Protein 6MFI (pdb70)

Secondary structure (DSSP, 8-state):
---SSHHHHHHH--TT--TT-----EEEETTEEE-S-SSS--EEEEEBTEEEEE---STTHHHHHHHHHHHTT--GGGEEEEE-S---HHHHTTHHHHHHHH-PEEEE-HHHHHHHHHTS--TT-TT---------EEEE--TT-EEEETTEEEEEEE--SSSTT-EEEEEEE--EEEEE---------TT--GGG-HHHHHHHHHHHHHHHTS--SEEE-SSGGGGTHHHHHHHSS-SB-TTHHHHHHHHHHHHHHHHHHT--

Solvent-accessible surface area: 11314 Å² total; per-residue (Å²): 222,106,47,120,36,2,108,92,2,18,110,38,3,53,59,169,29,61,120,58,86,87,7,5,6,0,125,19,49,17,36,0,20,0,0,1,2,2,5,2,0,0,0,0,3,17,20,117,53,8,14,0,0,0,0,0,1,17,69,121,0,0,56,11,1,76,80,1,2,66,137,50,66,50,48,35,63,58,0,84,7,0,0,2,0,0,4,22,57,8,0,1,0,0,0,18,35,0,23,85,102,12,61,2,59,1,58,0,7,69,37,0,4,31,7,2,147,89,1,58,42,35,166,66,3,1,95,42,115,106,87,15,72,92,10,183,44,65,16,108,2,80,95,39,52,98,11,78,28,54,98,9,150,1,21,0,37,43,0,16,0,10,0,27,5,1,1,0,0,26,7,149,0,102,114,23,14,0,0,0,0,0,8,1,14,11,69,24,30,186,55,36,112,2,60,63,56,83,123,20,21,130,40,0,118,132,3,5,70,55,0,17,108,27,121,14,52,1,8,1,0,0,31,5,13,35,12,102,0,64,48,18,30,71,139,90,172,54,8,26,50,117,90,8,1,109,134,23,2,81,30,6,46,52,113,2,63,121,52,39,75,77,95,126

Sequence (264 aa):
QTAVTAEHWVDSCADWDAWDKPGPPFRVLGNTYYVGTCGIAAILITGDAGHVLIDSGTDRGAVIVRDNIARLGFSLSDVKILLHSHEHIDHVGGMASSLQSLSGATLYASPAAAAVMMRNGTAGEDDPQAGASFPVARVGGLVNDGDQIALGNLRLTAYATPGHTPGALSWQWRACCTTLVYADSLSPVSAEGYRFNAHPEYLQQAYRLGLATLADLECDLLLTPHPSASSQMRQRLSERQSLAVPDACCRQYATGISARLAQRLASEA

Radius of gyration: 17.06 Å; Cα contacts (8 Å, |Δi|>4): 658; chains: 1; bounding box: 47×40×38 Å

InterPro domains:
  IPR001279 Metallo-beta-lactamase [PF00753] (60-195)
  IPR001279 Metallo-beta-lactamase [SM00849] (63-253)
  IPR036866 Ribonuclease Z/Hydroxyacylglutathione hydrolase-like [G3DSA:3.60.15.10] (34-295)
  IPR036866 Ribonuclease Z/Hydroxyacylglutathione hydrolase-like [SSF56281] (10-253)
  IPR050855 Metallo-beta-lactamase type 2-like [PTHR42951] (56-275)

Organism: Simiduia agarivorans (strain DSM 21679 / JCM 13881 / BCRC 17597 / SA1) (NCBI:txid1117647)

Foldseek 3Di:
DFWPQLVVQLVQADAQGDLLAAGAKTAAFAQWIWQWHSFFTKIWGADPQAIEIEWQAALNRNVSSVVNCVVVPHDLLSHAEYHYFAQDRRTCQNVAVSCVVNVHAYEFAPQNLVCLQVQADDVLQQAHDDGHHHHHHDYHADAQDWDDGHPWIKGWHQQDQNGNGGIKIWTQHPHFIEIAHELLANDGHPPSADVVCVVRVVSNVVRLVVQQPDRHFAYQYRGRVLQPVSVCSVPHRHRTDVSSSNVSSVVRVVNVVVSNVVRD

Nearest PDB structures (foldseek):
  6mfi-assembly1_A  TM=1.004E+00  e=3.359E-59  Simiduia agarivorans SA1 = DSM 21679
  3vqz-assembly1_A  TM=9.606E-01  e=2.706E-31  Serratia marcescens
  8vlc-assembly1_A  TM=9.115E-01  e=1.387E-25  Salmonella enterica subsp. enterica serovar Typhimurium
  6dq2-assembly1_A  TM=9.345E-01  e=3.201E-24  Cronobacter sakazakii
  6nc5-assembly1_A  TM=9.094E-01  e=3.017E-24  Cronobacter sakazakii

B-factor: mean 25.14, std 12.36, range [6.53, 82.25]

CATH classification: 3.60.15.10

Structure (mmCIF, N/CA/C/O backbone):
data_6MFI
#
_entry.id   6MFI
#
_cell.length_a   51.672
_cell.length_b   69.527
_cell.length_c   76.541
_cell.angle_alpha   90.00
_cell.angle_beta   90.00
_cell.angle_gamma   90.00
#
_symmetry.space_group_name_H-M   'P 21 21 2'
#
loop_
_entity.id
_entity.type
_entity.pdbx_description
1 polymer Metallo-beta-lactamase
2 non-polymer 'ZINC ION'
3 water water
#
loop_
_atom_site.group_PDB
_atom_site.id
_atom_site.type_symbol
_atom_site.label_atom_id
_atom_site.label_alt_id
_atom_site.label_comp_id
_atom_site.label_asym_id
_atom_site.label_entity_id
_atom_site.label_seq_id
_atom_site.pdbx_PDB_ins_code
_atom_site.Cartn_x
_atom_site.Cartn_y
_atom_site.Cartn_z
_atom_site.occupancy
_atom_site.B_iso_or_equiv
_atom_site.auth_seq_id
_atom_site.auth_comp_id
_atom_site.auth_asym_id
_atom_site.auth_atom_id
_atom_site.pdbx_PDB_model_num
ATOM 1 N N . GLN A 1 25 ? 82.257 94.918 15.016 1.00 42.97 31 GLN A N 1
ATOM 2 C CA . GLN A 1 25 ? 82.845 94.806 13.684 1.00 42.96 31 GLN A CA 1
ATOM 3 C C . GLN A 1 25 ? 82.657 93.383 13.179 1.00 43.34 31 GLN A C 1
ATOM 4 O O . GLN A 1 25 ? 83.115 93.028 12.091 1.00 43.52 31 GLN A O 1
ATOM 10 N N . THR A 1 26 ? 81.961 92.601 14.010 1.00 65.07 32 THR A N 1
ATOM 11 C CA . THR A 1 26 ? 81.505 91.234 13.779 1.00 64.90 32 THR A CA 1
ATOM 12 C C . THR A 1 26 ? 81.103 90.675 15.136 1.00 64.15 32 THR A C 1
ATOM 13 O O . THR A 1 26 ? 81.724 91.022 16.146 1.00 64.63 32 THR A O 1
ATOM 17 N N . ALA A 1 27 ? 80.053 89.848 15.160 1.00 63.06 33 ALA A N 1
ATOM 18 C CA . ALA A 1 27 ? 79.529 89.135 16.327 1.00 61.91 33 ALA A CA 1
ATOM 19 C C . ALA A 1 27 ? 80.320 89.314 17.622 1.00 61.90 33 ALA A C 1
ATOM 20 O O . ALA A 1 27 ? 80.260 90.382 18.240 1.00 61.29 33 ALA A O 1
ATOM 22 N N . VAL A 1 28 ? 80.996 88.234 18.039 1.00 62.94 34 VAL A N 1
ATOM 23 C CA . VAL A 1 28 ? 82.019 88.079 19.086 1.00 62.25 34 VAL A CA 1
ATOM 24 C C . VAL A 1 28 ? 81.494 87.068 20.103 1.00 59.06 34 VAL A C 1
ATOM 25 O O . VAL A 1 28 ? 82.182 86.093 20.428 1.00 59.77 34 VAL A O 1
ATOM 29 N N . THR A 1 29 ? 80.266 87.263 20.586 1.00 55.05 35 THR A N 1
ATOM 30 C CA . THR A 1 29 ? 79.576 86.241 21.356 1.00 52.32 35 THR A CA 1
ATOM 31 C C . THR A 1 29 ? 78.462 85.588 20.556 1.00 49.32 35 THR A C 1
ATOM 32 O O . THR A 1 29 ? 77.941 84.549 20.975 1.00 48.97 35 THR A O 1
ATOM 36 N N . ALA A 1 30 ? 78.090 86.176 19.417 1.00 46.25 36 ALA A N 1
ATOM 37 C CA . ALA A 1 30 ? 77.192 85.504 18.490 1.00 42.15 36 ALA A CA 1
ATOM 38 C C . ALA A 1 30 ? 77.925 84.451 17.670 1.00 40.54 36 ALA A C 1
ATOM 39 O O . ALA A 1 30 ? 77.312 83.462 17.257 1.00 40.46 36 ALA A O 1
ATOM 41 N N . GLU A 1 31 ? 79.224 84.643 17.422 1.00 39.08 37 GLU A N 1
ATOM 42 C CA . GLU A 1 31 ? 80.027 83.559 16.866 1.00 37.89 37 GLU A CA 1
ATOM 43 C C . GLU A 1 31 ? 80.122 82.404 17.852 1.00 34.83 37 GLU A C 1
ATOM 44 O O . GLU A 1 31 ? 80.007 81.234 17.468 1.00 35.08 37 GLU A O 1
ATOM 50 N N . HIS A 1 32 ? 80.335 82.718 19.133 1.00 31.65 38 HIS A N 1
ATOM 51 C CA . HIS A 1 32 ? 80.296 81.692 20.166 1.00 29.01 38 HIS A CA 1
ATOM 52 C C . HIS A 1 32 ? 78.921 81.045 20.251 1.00 25.84 38 HIS A C 1
ATOM 53 O O . HIS A 1 32 ? 78.813 79.859 20.580 1.00 25.36 38 HIS A O 1
ATOM 60 N N . TRP A 1 33 ? 77.862 81.803 19.951 1.00 23.80 39 TRP A N 1
ATOM 61 C CA . TRP A 1 33 ? 76.515 81.240 19.976 1.00 22.29 39 TRP A CA 1
ATOM 62 C C . TRP A 1 33 ? 76.327 80.203 18.877 1.00 22.26 39 TRP A C 1
ATOM 63 O O . TRP A 1 33 ? 75.726 79.148 19.110 1.00 22.17 39 TRP A O 1
ATOM 74 N N . VAL A 1 34 ? 76.824 80.489 17.671 1.00 22.47 40 VAL A N 1
ATOM 75 C CA . VAL A 1 34 ? 76.730 79.520 16.581 1.00 22.72 40 VAL A CA 1
ATOM 76 C C . VAL A 1 34 ? 77.516 78.262 16.923 1.00 23.23 40 VAL A C 1
ATOM 77 O O . VAL A 1 34 ? 77.095 77.141 16.609 1.00 23.54 40 VAL A O 1
ATOM 81 N N . ASP A 1 35 ? 78.665 78.423 17.584 1.00 23.56 41 ASP A N 1
ATOM 82 C CA . ASP A 1 35 ? 79.449 77.264 17.993 1.00 24.63 41 ASP A CA 1
ATOM 83 C C . ASP A 1 35 ? 78.815 76.542 19.176 1.00 23.19 41 ASP A C 1
ATOM 84 O O . ASP A 1 35 ? 79.046 75.341 19.362 1.00 23.57 41 ASP A O 1
ATOM 89 N N . SER A 1 36 ? 78.017 77.245 19.980 1.00 20.89 42 SER A N 1
ATOM 90 C CA . SER A 1 36 ? 77.434 76.654 21.178 1.00 19.71 42 SER A CA 1
ATOM 91 C C . SER A 1 36 ? 76.030 76.113 20.957 1.00 18.02 42 SER A C 1
ATOM 92 O O . SER A 1 36 ? 75.631 75.158 21.633 1.00 17.71 42 SER A O 1
ATOM 95 N N . CYS A 1 37 ? 75.269 76.698 20.035 1.00 17.38 43 CYS A N 1
ATOM 96 C CA . CYS A 1 37 ? 73.877 76.332 19.819 1.00 17.37 43 CYS A CA 1
ATOM 97 C C . CYS A 1 37 ? 73.668 75.863 18.386 1.00 18.43 43 CYS A C 1
ATOM 98 O O . CYS A 1 37 ? 74.292 76.380 17.453 1.00 19.57 43 CYS A O 1
ATOM 101 N N . ALA A 1 38 ? 72.782 74.887 18.219 1.00 17.64 44 ALA A N 1
ATOM 102 C CA . ALA A 1 38 ? 72.477 74.298 16.925 1.00 18.13 44 ALA A CA 1
ATOM 103 C C . ALA A 1 38 ? 71.084 74.726 16.469 1.00 17.59 44 ALA A C 1
ATOM 104 O O . ALA A 1 38 ? 70.350 75.417 17.181 1.00 16.50 44 ALA A O 1
ATOM 106 N N . ASP A 1 39 ? 70.725 74.303 15.260 1.00 18.29 45 ASP A N 1
ATOM 107 C CA . ASP A 1 39 ? 69.405 74.600 14.722 1.00 18.15 45 ASP A CA 1
ATOM 108 C C . ASP A 1 39 ? 68.355 73.727 15.399 1.00 17.37 45 ASP A C 1
ATOM 109 O O . ASP A 1 39 ? 68.538 72.513 15.532 1.00 17.72 45 ASP A O 1
ATOM 114 N N . TRP A 1 40 ? 67.256 74.352 15.822 1.00 16.47 46 TRP A N 1
ATOM 115 C CA . TRP A 1 40 ? 66.163 73.662 16.506 1.00 16.10 46 TRP A CA 1
ATOM 116 C C . TRP A 1 40 ? 66.677 72.902 17.727 1.00 16.09 46 TRP A C 1
ATOM 117 O O . TRP A 1 40 ? 66.397 71.717 17.922 1.00 15.72 46 TRP A O 1
ATOM 128 N N . ASP A 1 41 ? 67.446 73.604 18.554 1.00 15.74 47 ASP A N 1
ATOM 129 C CA . ASP A 1 41 ? 68.053 72.991 19.723 1.00 16.45 47 ASP A CA 1
ATOM 130 C C . ASP A 1 41 ? 67.007 72.763 20.813 1.00 16.75 47 ASP A C 1
ATOM 131 O O . ASP A 1 41 ? 65.848 73.175 20.704 1.00 16.85 47 ASP A O 1
ATOM 136 N N . ALA A 1 42 ? 67.434 72.090 21.880 1.00 17.36 48 ALA A N 1
ATOM 137 C CA . ALA A 1 42 ? 66.549 71.841 23.009 1.00 17.43 48 ALA A CA 1
ATOM 138 C C . ALA A 1 42 ? 66.125 73.157 23.652 1.00 16.59 48 ALA A C 1
ATOM 139 O O . ALA A 1 42 ? 66.881 74.131 23.685 1.00 17.16 48 ALA A O 1
ATOM 141 N N . TRP A 1 43 ? 64.893 73.176 24.165 1.00 16.20 49 TRP A N 1
ATOM 142 C CA . TRP A 1 43 ? 64.338 74.408 24.719 1.00 15.77 49 TRP A CA 1
ATOM 143 C C . TRP A 1 43 ? 65.120 74.875 25.940 1.00 14.86 49 TRP A C 1
ATOM 144 O O . TRP A 1 43 ? 65.323 76.079 26.133 1.00 15.05 49 TRP A O 1
ATOM 155 N N . ASP A 1 44 ? 65.566 73.939 26.776 1.00 14.28 50 ASP A N 1
ATOM 156 C CA . ASP A 1 44 ? 66.239 74.268 28.025 1.00 13.66 50 ASP A CA 1
ATOM 157 C C . ASP A 1 44 ? 67.752 74.110 27.947 1.00 13.65 50 ASP A C 1
ATOM 158 O O . ASP A 1 44 ? 68.415 74.091 28.989 1.00 13.48 50 ASP A O 1
ATOM 163 N N . LYS A 1 45 ? 68.313 73.995 26.750 1.00 14.08 51 LYS A N 1
ATOM 164 C CA . LYS A 1 45 ? 69.760 73.865 26.627 1.00 15.92 51 LYS A CA 1
ATOM 165 C C . LYS A 1 45 ? 70.422 75.214 26.883 1.00 16.20 51 LYS A C 1
ATOM 166 O O . LYS A 1 45 ? 70.040 76.213 26.263 1.00 16.22 51 LYS A O 1
ATOM 172 N N . PRO A 1 46 ? 71.403 75.287 27.781 1.00 16.40 52 PRO A N 1
ATOM 173 C CA . PRO A 1 46 ? 72.043 76.576 28.070 1.00 16.07 52 PRO A CA 1
ATOM 174 C C . PRO A 1 46 ? 72.780 77.120 26.855 1.00 15.96 52 PRO A C 1
ATOM 175 O O . PRO A 1 46 ? 73.393 76.375 26.089 1.00 16.88 52 PRO A O 1
ATOM 179 N N . GLY A 1 47 ? 72.710 78.438 26.687 1.00 15.71 53 GLY A N 1
ATOM 180 C CA . GLY A 1 47 ? 73.373 79.108 25.596 1.00 15.96 53 GLY A CA 1
ATOM 181 C C . GLY A 1 47 ? 73.911 80.462 26.011 1.00 15.91 53 GLY A C 1
ATOM 182 O O . GLY A 1 47 ? 73.464 81.058 26.996 1.00 15.21 53 GLY A O 1
ATOM 183 N N . PRO A 1 48 ? 74.886 80.973 25.267 1.00 16.78 54 PRO A N 1
ATOM 184 C CA . PRO A 1 48 ? 75.492 82.257 25.619 1.00 17.30 54 PRO A CA 1
ATOM 185 C C . PRO A 1 48 ? 74.641 83.414 25.130 1.00 16.78 54 PRO A C 1
ATOM 186 O O . PRO A 1 48 ? 73.885 83.275 24.156 1.00 16.68 54 PRO A O 1
ATOM 190 N N . PRO A 1 49 ? 74.726 84.570 25.783 1.00 15.98 55 PRO A N 1
ATOM 191 C CA . PRO A 1 49 ? 7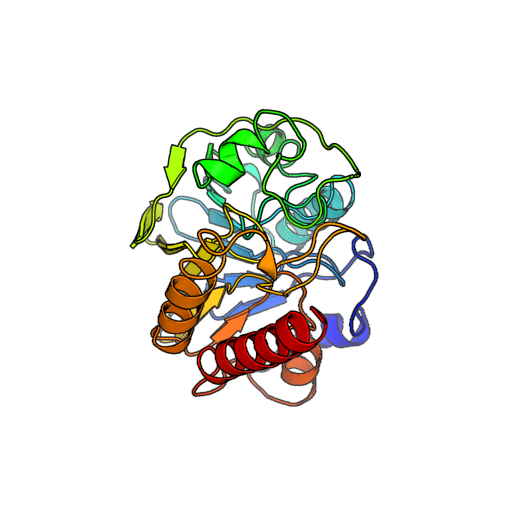4.049 85.764 25.278 1.00 15.78 55 PRO A CA 1
ATOM 192 C C . PRO A 1 49 ? 74.931 86.545 24.319 1.00 17.34 55 PRO A C 1
ATOM 193 O O . PRO A 1 49 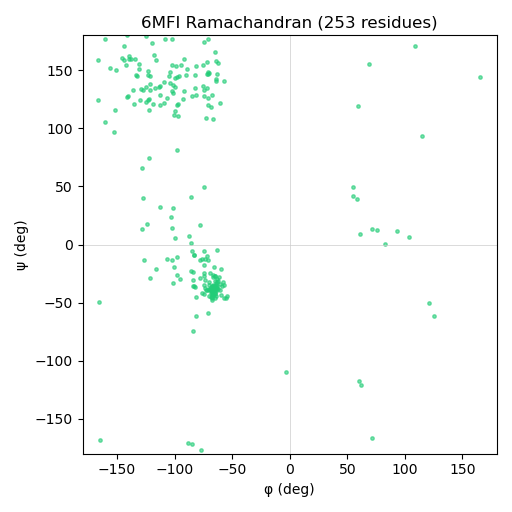? 76.160 86.535 24.407 1.00 19.27 55 PRO A O 1
ATOM 197 N N . PHE A 1 50 ? 74.280 87.236 23.386 1.00 16.68 56 PHE A N 1
ATOM 198 C CA . PHE A 1 50 ? 75.009 88.042 22.420 1.00 17.09 56 PHE A CA 1
ATOM 199 C C . PHE A 1 50 ? 74.204 89.288 22.084 1.00 16.28 56 PHE A C 1
ATOM 200 O O . PHE A 1 50 ? 72.991 89.350 22.303 1.00 14.97 56 PHE A O 1
ATOM 208 N N . ARG A 1 51 ? 74.904 90.283 21.547 1.00 17.41 57 ARG A N 1
ATOM 209 C CA . ARG A 1 51 ? 74.281 91.542 21.166 1.00 18.56 57 ARG A CA 1
ATOM 210 C C . ARG A 1 51 ? 73.679 91.429 19.772 1.00 19.18 57 ARG A C 1
ATOM 211 O O . ARG A 1 51 ? 74.358 91.022 18.823 1.00 19.48 57 ARG A O 1
ATOM 219 N N . VAL A 1 52 ? 72.402 91.786 19.650 1.00 18.92 58 VAL A N 1
ATOM 220 C CA . VAL A 1 52 ? 71.752 91.803 18.343 1.00 19.09 58 VAL A CA 1
ATOM 221 C C . VAL A 1 52 ? 72.096 93.084 17.593 1.00 20.41 58 VAL A C 1
ATOM 222 O O . VAL A 1 52 ? 72.710 93.052 16.520 1.00 21.23 58 VAL A O 1
ATOM 226 N N . LEU A 1 53 ? 71.711 94.232 18.155 1.00 20.88 59 LEU A N 1
ATOM 227 C CA . LEU A 1 53 ? 72.009 95.533 17.568 1.00 21.83 59 LEU A CA 1
ATOM 228 C C . LEU A 1 53 ? 71.747 96.645 18.577 1.00 21.74 59 LEU A C 1
ATOM 229 O O . LEU A 1 53 ? 70.640 96.757 19.113 1.00 21.19 59 LEU A O 1
ATOM 234 N N . GLY A 1 54 ? 72.760 97.471 18.840 1.00 21.74 60 GLY A N 1
ATOM 235 C CA . GLY A 1 54 ? 72.633 98.567 19.783 1.00 20.73 60 GLY A CA 1
ATOM 236 C C . GLY A 1 54 ? 72.276 98.143 21.195 1.00 19.45 60 GLY A C 1
ATOM 237 O O . GLY A 1 54 ? 73.038 97.430 21.853 1.00 18.59 60 GLY A O 1
ATOM 238 N N . ASN A 1 55 ? 71.115 98.582 21.672 1.00 19.55 61 ASN A N 1
ATOM 239 C CA . ASN A 1 55 ? 70.662 98.289 23.023 1.00 19.81 61 ASN A CA 1
ATOM 240 C C . ASN A 1 55 ? 69.937 96.955 23.132 1.00 18.08 61 ASN A C 1
ATOM 241 O O . ASN A 1 55 ? 69.484 96.604 24.225 1.00 17.65 61 ASN A O 1
ATOM 246 N N . THR A 1 56 ? 69.820 96.206 22.039 1.00 17.36 62 THR A N 1
ATOM 247 C CA . THR A 1 56 ? 69.052 94.967 22.012 1.00 15.25 62 THR A CA 1
ATOM 248 C C . THR A 1 56 ? 69.995 93.773 22.084 1.00 14.08 62 THR A C 1
ATOM 249 O O . THR A 1 56 ? 70.986 93.713 21.349 1.00 13.96 62 THR A O 1
ATOM 253 N N . TYR A 1 57 ? 69.683 92.824 22.968 1.00 13.30 63 TYR A N 1
ATOM 254 C CA . TYR A 1 57 ? 70.507 91.642 23.173 1.00 12.21 63 TYR A CA 1
ATOM 255 C C . TYR A 1 57 ? 69.645 90.389 23.142 1.00 11.64 63 TYR A C 1
ATOM 256 O O . TYR A 1 57 ? 68.443 90.431 23.420 1.00 11.20 63 TYR A O 1
ATOM 265 N N . TYR A 1 58 ? 70.278 89.270 22.804 1.00 11.79 64 TYR A N 1
ATOM 266 C CA . TYR A 1 58 ? 69.667 87.951 22.899 1.00 11.48 64 TYR A CA 1
ATOM 267 C C . TYR A 1 58 ? 70.125 87.311 24.203 1.00 11.71 64 TYR A C 1
ATOM 268 O O . TYR A 1 58 ? 71.328 87.123 24.414 1.00 12.05 64 TYR A O 1
ATOM 277 N N . VAL A 1 59 ? 69.174 86.984 25.074 1.00 11.25 65 VAL A N 1
ATOM 278 C CA . VAL A 1 59 ? 69.484 86.411 26.377 1.00 11.08 65 VAL A CA 1
ATOM 279 C C . VAL A 1 59 ? 68.775 85.073 26.585 1.00 11.08 65 VAL A C 1
ATOM 280 O O . VAL A 1 59 ? 68.662 84.599 27.709 1.00 11.34 65 VAL A O 1
ATOM 284 N N . GLY A 1 60 ? 68.302 84.454 25.505 1.00 11.07 66 GLY A N 1
ATOM 285 C CA . GLY A 1 60 ? 67.572 83.209 25.589 1.00 11.34 66 GLY A CA 1
ATOM 286 C C . GLY A 1 60 ? 68.479 81.994 25.549 1.00 11.36 66 GLY A C 1
ATOM 287 O O . GLY A 1 60 ? 69.706 82.086 25.620 1.00 11.16 66 GLY A O 1
ATOM 288 N N . THR A 1 61 ? 67.846 80.830 25.431 1.00 11.62 67 THR A N 1
ATOM 289 C CA . THR A 1 61 ? 68.555 79.559 25.363 1.00 12.77 67 THR A CA 1
ATOM 290 C C . THR A 1 61 ? 68.969 79.289 23.917 1.00 14.19 67 THR A C 1
ATOM 291 O O . THR A 1 61 ? 68.841 80.145 23.037 1.00 14.77 67 THR A O 1
ATOM 295 N N . CYS A 1 62 ? 69.485 78.087 23.654 1.00 14.96 68 CYS A N 1
ATOM 296 C CA . CYS A 1 62 ? 69.764 77.676 22.283 1.00 15.98 68 CYS A CA 1
ATOM 297 C C . CYS A 1 62 ? 68.502 77.323 21.509 1.00 16.14 68 CYS A C 1
ATOM 298 O O . CYS A 1 62 ? 68.538 77.289 20.274 1.00 17.38 68 CYS A O 1
ATOM 301 N N . GLY A 1 63 ? 67.392 77.066 22.199 1.00 15.10 69 GLY A N 1
ATOM 302 C CA . GLY A 1 63 ? 66.165 76.674 21.534 1.00 15.24 69 GLY A CA 1
ATOM 303 C C . GLY A 1 63 ? 65.026 77.660 21.697 1.00 14.38 69 GLY A C 1
ATOM 304 O O . GLY A 1 63 ? 64.088 77.664 20.894 1.00 14.74 69 GLY A O 1
ATOM 305 N N . ILE A 1 64 ? 65.092 78.502 22.727 1.00 13.76 70 ILE A N 1
ATOM 306 C CA . ILE A 1 64 ? 64.041 79.469 23.025 1.00 12.34 70 ILE A CA 1
ATOM 307 C C . ILE A 1 64 ? 64.668 80.851 23.141 1.00 12.31 70 ILE A C 1
ATOM 308 O O . ILE A 1 64 ? 65.683 81.023 23.826 1.00 12.10 70 ILE A O 1
ATOM 313 N N . ALA A 1 65 ? 64.060 81.833 22.483 1.00 11.39 71 ALA A N 1
ATOM 314 C CA . ALA A 1 65 ? 64.592 83.185 22.448 1.00 11.09 71 ALA A CA 1
ATOM 315 C C . ALA A 1 65 ? 64.049 84.027 23.596 1.00 9.96 71 ALA A C 1
ATOM 316 O O . ALA A 1 65 ? 62.906 83.864 24.033 1.00 9.70 71 ALA A O 1
ATOM 318 N N . ALA A 1 66 ? 64.895 84.931 24.083 1.00 9.71 72 ALA A N 1
ATOM 319 C CA . ALA A 1 66 ? 64.509 85.958 25.040 1.00 9.41 72 ALA A CA 1
ATOM 320 C C . ALA A 1 66 ? 65.246 87.232 24.662 1.00 9.69 72 ALA A C 1
ATOM 321 O O . ALA A 1 66 ? 66.470 87.216 24.508 1.00 10.74 72 ALA A O 1
ATOM 323 N N . ILE A 1 67 ? 64.505 88.324 24.498 1.00 10.12 73 ILE A N 1
ATOM 324 C CA . ILE A 1 67 ? 65.043 89.565 23.953 1.00 11.04 73 ILE A CA 1
ATOM 325 C C . ILE A 1 67 ? 65.131 90.593 25.072 1.00 10.84 73 ILE A C 1
ATOM 326 O O . ILE A 1 67 ? 64.117 90.932 25.697 1.00 10.86 73 ILE A O 1
ATOM 331 N N . LEU A 1 68 ? 66.339 91.094 25.315 1.00 11.19 74 LEU A N 1
ATOM 332 C CA . LEU A 1 68 ? 66.592 92.128 26.310 1.00 11.58 74 LEU A CA 1
ATOM 333 C C . LEU A 1 68 ? 66.876 93.447 25.605 1.00 12.24 74 LEU A C 1
ATOM 334 O O . LEU A 1 68 ? 67.761 93.518 24.744 1.00 12.83 74 LEU A O 1
ATOM 339 N N . ILE A 1 69 ? 66.127 94.483 25.970 1.00 12.29 75 ILE A N 1
ATOM 340 C CA . ILE A 1 69 ? 66.279 95.817 25.400 1.00 13.34 75 ILE A CA 1
ATOM 341 C C . ILE A 1 69 ? 66.565 96.779 26.543 1.00 13.36 75 ILE A C 1
ATOM 342 O O . ILE A 1 69 ? 65.714 96.980 27.418 1.00 12.57 75 ILE A O 1
ATOM 347 N N . THR A 1 70 ? 67.755 97.373 26.533 1.00 13.88 76 THR A N 1
ATOM 348 C CA . THR A 1 70 ? 68.236 98.191 27.637 1.00 14.26 76 THR A CA 1
ATOM 349 C C . THR A 1 70 ? 68.010 99.671 27.357 1.00 14.84 76 THR A C 1
ATOM 350 O O . THR A 1 70 ? 68.139 100.126 26.217 1.00 14.27 76 THR A O 1
ATOM 354 N N . GLY A 1 71 ? 67.683 100.422 28.412 1.00 15.34 77 GLY A N 1
ATOM 355 C CA . GLY A 1 71 ? 67.473 101.851 28.309 1.00 17.40 77 GLY A CA 1
ATOM 356 C C . GLY A 1 71 ? 68.042 102.570 29.517 1.00 19.19 77 GLY A C 1
ATOM 357 O O . GLY A 1 71 ? 68.594 101.949 30.427 1.00 19.18 77 GLY A O 1
ATOM 358 N N . ASP A 1 72 ? 67.895 103.896 29.509 1.00 20.84 78 ASP A N 1
ATOM 359 C CA . ASP A 1 72 ? 68.428 104.720 30.586 1.00 22.78 78 ASP A CA 1
ATOM 360 C C . ASP A 1 72 ? 67.574 104.686 31.848 1.00 22.15 78 ASP A C 1
ATOM 361 O O . ASP A 1 72 ? 68.042 105.131 32.902 1.00 22.57 78 ASP A O 1
ATOM 366 N N . ALA A 1 73 ? 66.348 104.178 31.772 1.00 20.84 79 ALA A N 1
ATOM 367 C CA . ALA A 1 73 ? 65.448 104.109 32.918 1.00 20.22 79 ALA A CA 1
ATOM 368 C C . ALA A 1 73 ? 64.917 102.696 33.098 1.00 19.20 79 ALA A C 1
ATOM 369 O O . ALA A 1 73 ? 63.741 102.486 33.409 1.00 19.54 79 ALA A O 1
ATOM 371 N N . GLY A 1 74 ? 65.776 101.706 32.909 1.00 17.81 80 GLY A N 1
ATOM 372 C CA . GLY A 1 74 ? 65.396 100.315 33.032 1.00 16.04 80 GLY A CA 1
ATOM 373 C C . GLY A 1 74 ? 65.349 99.616 31.683 1.00 14.93 80 GLY A C 1
ATOM 374 O O . GLY A 1 74 ? 65.452 100.227 30.619 1.00 14.63 80 GLY A O 1
ATOM 375 N N . HIS A 1 75 ? 65.186 98.298 31.753 1.00 13.80 81 HIS A N 1
ATOM 376 C CA . HIS A 1 75 ? 65.189 97.449 30.574 1.00 13.41 81 HIS A CA 1
ATOM 377 C C . HIS A 1 75 ? 63.830 96.786 30.390 1.00 13.50 81 HIS A C 1
ATOM 378 O O . HIS A 1 75 ? 63.037 96.664 31.327 1.00 13.08 81 HIS A O 1
ATOM 385 N N . VAL A 1 76 ? 63.575 96.359 29.156 1.00 13.68 82 VAL A N 1
ATOM 386 C CA . VAL A 1 76 ? 62.403 95.568 28.806 1.00 10.81 82 VAL A CA 1
ATOM 387 C C . VAL A 1 76 ? 62.879 94.186 28.384 1.00 10.47 82 VAL A C 1
ATOM 388 O O . VAL A 1 76 ? 63.854 94.057 27.635 1.00 10.42 82 VAL A O 1
ATOM 392 N N . LEU A 1 77 ? 62.198 93.154 28.875 1.00 9.85 83 LEU A N 1
ATOM 393 C CA . LEU A 1 77 ? 62.557 91.771 28.584 1.00 9.78 83 LEU A CA 1
ATOM 394 C C . LEU A 1 77 ? 61.340 91.062 28.013 1.00 9.64 83 LEU A C 1
ATOM 395 O O . LEU A 1 77 ? 60.287 91.018 28.657 1.00 10.48 83 LEU A O 1
ATOM 400 N N . ILE A 1 78 ? 61.482 90.513 26.810 1.00 9.34 84 ILE A N 1
ATOM 401 C CA . ILE A 1 78 ? 60.408 89.788 26.143 1.00 9.26 84 ILE A CA 1
ATOM 402 C C . ILE A 1 78 ? 60.664 88.296 26.289 1.00 8.97 84 ILE A C 1
ATOM 403 O O . ILE A 1 78 ? 61.775 87.820 26.018 1.00 9.01 84 ILE A O 1
ATOM 408 N N . ASP A 1 79 ? 59.637 87.565 26.730 1.00 8.79 85 ASP A N 1
ATOM 409 C CA . ASP A 1 79 ? 59.656 86.112 26.878 1.00 8.84 85 ASP A CA 1
ATOM 410 C C . ASP A 1 79 ? 60.590 85.663 27.996 1.00 9.58 85 ASP A C 1
ATOM 411 O O . ASP A 1 79 ? 61.540 86.366 28.356 1.00 8.90 85 ASP A O 1
ATOM 416 N N . SER A 1 80 ? 60.318 84.480 28.547 1.00 8.51 86 SER A N 1
ATOM 417 C CA . SER A 1 80 ? 61.077 83.933 29.660 1.00 8.54 86 SER A CA 1
ATOM 418 C C . SER A 1 80 ? 61.616 82.535 29.409 1.00 9.89 86 SER A C 1
ATOM 419 O O . SER A 1 80 ? 62.469 82.077 30.178 1.00 8.90 86 SER A O 1
ATOM 422 N N . GLY A 1 81 ? 61.150 81.845 28.374 1.00 9.75 87 GLY A N 1
ATOM 423 C CA . GLY A 1 81 ? 61.426 80.431 28.252 1.00 9.81 87 GLY A CA 1
ATOM 424 C C . GLY A 1 81 ? 60.637 79.656 29.297 1.00 10.03 87 GLY A C 1
ATOM 425 O O . GLY A 1 81 ? 59.718 80.165 29.937 1.00 9.72 87 GLY A O 1
ATOM 426 N N . THR A 1 82 ? 61.020 78.394 29.463 1.00 10.27 88 THR A N 1
ATOM 427 C CA . THR A 1 82 ? 60.405 77.570 30.492 1.00 10.78 88 THR A CA 1
ATOM 428 C C . THR A 1 82 ? 60.865 78.035 31.872 1.00 11.25 88 THR A C 1
ATOM 429 O O . THR A 1 82 ? 61.689 78.944 32.014 1.00 9.65 88 THR A O 1
ATOM 433 N N . ASP A 1 83 ? 60.321 77.397 32.912 1.00 12.95 89 ASP A N 1
ATOM 434 C CA . ASP A 1 83 ? 60.804 77.665 34.262 1.00 15.15 89 ASP A CA 1
ATOM 435 C C . ASP A 1 83 ? 62.272 77.290 34.402 1.00 16.39 89 ASP A C 1
ATOM 436 O O . ASP A 1 83 ? 62.991 77.878 35.218 1.00 16.86 89 ASP A O 1
ATOM 441 N N . ARG A 1 84 ? 62.733 76.321 33.611 1.00 16.88 90 ARG A N 1
ATOM 442 C CA . ARG A 1 84 ? 64.145 75.963 33.601 1.00 17.74 90 ARG A CA 1
ATOM 443 C C . ARG A 1 84 ? 64.946 76.891 32.695 1.00 16.87 90 ARG A C 1
ATOM 444 O O . ARG A 1 84 ? 66.101 77.211 32.996 1.00 17.07 90 ARG A O 1
ATOM 452 N N . GLY A 1 85 ? 64.351 77.329 31.583 1.00 15.18 91 GLY A N 1
ATOM 453 C CA . GLY A 1 85 ? 65.012 78.284 30.711 1.00 13.87 91 GLY A CA 1
ATOM 454 C C . GLY A 1 85 ? 65.146 79.669 31.308 1.00 12.71 91 GLY A C 1
ATOM 455 O O . GLY A 1 85 ? 66.044 80.419 30.909 1.00 12.13 91 GLY A O 1
ATOM 456 N N . ALA A 1 86 ? 64.273 80.025 32.254 1.00 12.08 92 ALA A N 1
ATOM 457 C CA . ALA A 1 86 ? 64.392 81.316 32.922 1.00 12.61 92 ALA A CA 1
ATOM 458 C C . ALA A 1 86 ? 65.669 81.401 33.746 1.00 12.33 92 ALA A C 1
ATOM 459 O O . ALA A 1 86 ? 66.198 82.497 33.962 1.00 12.23 92 ALA A O 1
ATOM 461 N N . VAL A 1 87 ? 66.175 80.259 34.218 1.00 12.37 93 VAL A N 1
ATOM 462 C CA . VAL A 1 87 ? 67.455 80.248 34.918 1.00 12.49 93 VAL A CA 1
ATOM 463 C C . VAL A 1 87 ? 68.580 80.641 33.969 1.00 12.44 93 VAL A C 1
ATOM 464 O O . VAL A 1 87 ? 69.502 81.375 34.345 1.00 13.04 93 VAL A O 1
ATOM 468 N N . ILE A 1 88 ? 68.518 80.167 32.723 1.00 12.48 94 ILE A N 1
ATOM 469 C CA . ILE A 1 88 ? 69.527 80.532 31.734 1.00 12.81 94 ILE A CA 1
ATOM 470 C C . ILE A 1 88 ? 69.388 82.000 31.348 1.00 11.77 94 ILE A C 1
ATOM 471 O O . ILE A 1 88 ? 70.388 82.701 31.149 1.00 10.98 94 ILE A O 1
ATOM 476 N N . VAL A 1 89 ? 68.151 82.490 31.240 1.00 11.41 95 VAL A N 1
ATOM 477 C CA . VAL A 1 89 ? 67.932 83.899 30.923 1.00 10.79 95 VAL A CA 1
ATOM 478 C C . VAL A 1 89 ? 68.477 84.783 32.036 1.00 11.32 95 VAL A C 1
ATOM 479 O O . VAL A 1 89 ? 69.140 85.796 31.778 1.00 11.59 95 VAL A O 1
ATOM 483 N N . ARG A 1 90 ? 68.211 84.411 33.290 1.00 11.79 96 ARG A N 1
ATOM 484 C CA . ARG A 1 90 ? 68.768 85.145 34.422 1.00 13.60 96 ARG A CA 1
ATOM 485 C C . ARG A 1 90 ? 70.290 85.143 34.381 1.00 13.59 96 ARG A C 1
ATOM 486 O O . ARG A 1 90 ? 70.929 86.173 34.628 1.00 13.93 96 ARG A O 1
ATOM 494 N N . ASP A 1 91 ? 70.890 83.992 34.072 1.00 12.65 97 ASP A N 1
ATOM 495 C CA . ASP A 1 91 ? 72.340 83.928 33.963 1.00 12.71 97 ASP A CA 1
ATOM 496 C C . ASP A 1 91 ? 72.846 84.788 32.813 1.00 12.86 97 ASP A C 1
ATOM 497 O O . ASP A 1 91 ? 73.841 85.501 32.960 1.00 13.52 97 ASP A O 1
ATOM 502 N N . ASN A 1 92 ? 72.162 84.758 31.667 1.00 12.64 98 ASN A N 1
ATOM 503 C CA . ASN A 1 92 ? 72.652 85.478 30.493 1.00 13.21 98 ASN A CA 1
ATOM 504 C C . ASN A 1 92 ? 72.599 86.988 30.698 1.00 14.00 98 ASN A C 1
ATOM 505 O O . ASN A 1 92 ? 73.470 87.716 30.208 1.00 14.97 98 ASN A O 1
ATOM 510 N N . ILE A 1 93 ? 71.582 87.477 31.409 1.00 13.17 99 ILE A N 1
ATOM 511 C CA . ILE A 1 93 ? 71.504 88.904 31.708 1.00 12.25 99 ILE A CA 1
ATOM 512 C C . ILE A 1 93 ? 72.678 89.326 32.582 1.00 13.19 99 ILE A C 1
ATOM 513 O O . ILE A 1 93 ? 73.266 90.398 32.387 1.00 11.38 99 ILE A O 1
ATOM 518 N N . ALA A 1 94 ? 73.046 88.485 33.552 1.00 13.08 100 ALA A N 1
ATOM 519 C CA . ALA A 1 94 ? 74.187 88.793 34.405 1.00 13.89 100 ALA A CA 1
ATOM 520 C C . ALA A 1 94 ? 75.504 88.692 33.645 1.00 14.71 100 ALA A C 1
ATOM 521 O O . ALA A 1 94 ? 76.446 89.436 33.943 1.00 12.76 100 ALA A O 1
ATOM 523 N N . ARG A 1 95 ? 75.590 87.786 32.667 1.00 15.28 101 ARG A N 1
ATOM 524 C CA . ARG A 1 95 ? 76.810 87.665 31.873 1.00 16.01 101 ARG A CA 1
ATOM 525 C C . ARG A 1 95 ? 77.098 88.949 31.107 1.00 15.27 101 ARG A C 1
ATOM 526 O O . ARG A 1 95 ? 78.259 89.353 30.968 1.00 15.64 101 ARG A O 1
ATOM 534 N N . LEU A 1 96 ? 76.053 89.605 30.601 1.00 14.05 102 LEU A N 1
ATOM 535 C CA . LEU A 1 96 ? 76.224 90.874 29.906 1.00 13.88 102 LEU A CA 1
ATOM 536 C C . LEU A 1 96 ? 76.525 92.026 30.854 1.00 13.58 102 LEU A C 1
ATOM 537 O O . LEU A 1 96 ? 76.920 93.100 30.389 1.00 14.97 102 LEU A O 1
ATOM 542 N N . GLY A 1 97 ? 76.353 91.832 32.159 1.00 12.92 103 GLY A N 1
ATOM 543 C CA . GLY A 1 97 ? 76.609 92.874 33.129 1.00 13.49 103 GLY A CA 1
ATOM 544 C C . GLY A 1 97 ? 75.411 93.711 33.510 1.00 13.15 103 GLY A C 1
ATOM 545 O O . GLY A 1 97 ? 75.586 94.751 34.158 1.00 13.11 103 GLY A O 1
ATOM 546 N N . PHE A 1 98 ? 74.205 93.298 33.137 1.00 12.62 104 PHE A N 1
ATOM 547 C CA . PHE A 1 98 ? 72.995 94.049 33.432 1.00 13.03 104 PHE A CA 1
ATOM 548 C C . PHE A 1 98 ? 72.333 93.520 34.698 1.00 12.86 104 PHE A C 1
ATOM 549 O O . PHE A 1 98 ? 72.366 92.321 34.987 1.00 12.55 104 PHE A O 1
ATOM 557 N N . SER A 1 99 ? 71.731 94.435 35.454 1.00 12.92 105 SER A N 1
ATOM 558 C CA . SER A 1 99 ? 71.059 94.081 36.696 1.00 14.10 105 SER A CA 1
ATOM 559 C C . SER A 1 99 ? 69.653 93.572 36.408 1.00 13.90 105 SER A C 1
ATOM 560 O O . SER A 1 99 ? 68.916 94.172 35.618 1.00 14.55 105 SER A O 1
ATOM 563 N N . LEU A 1 100 ? 69.281 92.462 37.050 1.00 13.66 106 LEU A N 1
ATOM 564 C CA . LEU A 1 100 ? 67.938 91.922 36.861 1.00 13.08 106 LEU A CA 1
ATOM 565 C C . LEU A 1 100 ? 66.881 92.863 37.423 1.00 12.41 106 LEU A C 1
ATOM 566 O O . LEU A 1 100 ? 65.798 93.005 36.845 1.00 11.90 106 LEU A O 1
ATOM 571 N N . SER A 1 101 ? 67.179 93.520 38.547 1.00 13.32 107 SER A N 1
ATOM 572 C CA . SER A 1 101 ? 66.244 94.480 39.119 1.00 14.12 107 SER A CA 1
ATOM 573 C C . SER A 1 101 ? 66.037 95.691 38.219 1.00 15.00 107 SER A C 1
ATOM 574 O O . SER A 1 101 ? 65.036 96.399 38.375 1.00 15.08 107 SER A O 1
ATOM 577 N N . ASP A 1 102 ? 66.958 95.947 37.289 1.00 14.80 108 ASP A N 1
ATOM 578 C CA . ASP A 1 102 ? 66.774 97.012 36.312 1.00 14.77 108 ASP A CA 1
ATOM 579 C C . ASP A 1 102 ? 65.798 96.634 35.207 1.00 14.28 108 ASP A C 1
ATOM 580 O O . ASP A 1 102 ? 65.378 97.513 34.447 1.00 11.62 108 ASP A O 1
ATOM 585 N N . VAL A 1 103 ? 65.433 95.359 35.093 1.00 10.75 109 VAL A N 1
ATOM 586 C CA . VAL A 1 103 ? 64.373 94.950 34.177 1.00 11.74 109 VAL A CA 1
ATOM 587 C C . VAL A 1 103 ? 63.046 95.411 34.773 1.00 11.99 109 VAL A C 1
ATOM 588 O O . VAL A 1 103 ? 62.590 94.870 35.784 1.00 10.53 109 VAL A O 1
ATOM 592 N N . LYS A 1 104 ? 62.428 96.417 34.154 1.00 11.81 110 LYS A N 1
ATOM 593 C CA . LYS A 1 104 ? 61.214 97.015 34.690 1.00 12.31 110 LYS A CA 1
ATOM 594 C C . LYS A 1 104 ? 59.942 96.534 34.009 1.00 12.50 110 LYS A C 1
ATOM 595 O O . LYS A 1 104 ? 58.860 96.676 34.590 1.00 13.26 110 LYS A O 1
ATOM 601 N N . ILE A 1 105 ? 60.035 95.974 32.805 1.00 12.22 111 ILE A N 1
ATOM 602 C CA . ILE A 1 105 ? 58.861 95.577 32.035 1.00 12.31 111 ILE A CA 1
ATOM 603 C C . ILE A 1 105 ? 59.109 94.201 31.434 1.00 11.21 111 ILE A C 1
ATOM 604 O O . ILE A 1 105 ? 60.175 93.948 30.865 1.00 10.04 111 ILE A O 1
ATOM 609 N N . LEU A 1 106 ? 58.126 93.314 31.565 1.00 10.71 112 LEU A N 1
ATOM 610 C CA . LEU A 1 106 ? 58.164 91.987 30.964 1.00 10.68 112 LEU A CA 1
ATOM 611 C C . LEU A 1 106 ? 57.095 91.893 29.884 1.00 11.12 112 LEU A C 1
ATOM 612 O O . LEU A 1 106 ? 55.928 92.218 30.130 1.00 12.07 112 LEU A O 1
ATOM 617 N N . LEU A 1 107 ? 57.494 91.454 28.695 1.00 10.74 113 LEU A N 1
ATOM 618 C CA . LEU A 1 107 ? 56.585 91.236 27.581 1.00 10.31 113 LEU A CA 1
ATOM 619 C C . LEU A 1 107 ? 56.640 89.773 27.160 1.00 9.76 113 LEU A C 1
ATOM 620 O O . LEU A 1 107 ? 57.462 88.992 27.645 1.00 9.01 113 LEU A O 1
ATOM 625 N N . HIS A 1 108 ? 55.752 89.404 26.239 1.00 10.22 114 HIS A N 1
ATOM 626 C CA . HIS A 1 108 ? 55.632 88.020 25.808 1.00 10.34 114 HIS A CA 1
ATOM 627 C C . HIS A 1 108 ? 55.353 87.961 24.315 1.00 10.99 114 HIS A C 1
ATOM 628 O O . HIS A 1 108 ? 54.811 88.901 23.727 1.00 11.13 114 HIS A O 1
ATOM 635 N N . SER A 1 109 ? 55.728 86.836 23.708 1.00 11.20 115 SER A N 1
ATOM 636 C CA . SER A 1 109 ? 55.326 86.535 22.341 1.00 12.01 115 SER A CA 1
ATOM 637 C C . SER A 1 109 ? 53.944 85.897 22.356 1.00 11.83 115 SER A C 1
ATOM 638 O O . SER A 1 109 ? 52.951 86.546 22.011 1.00 11.91 115 SER A O 1
ATOM 641 N N . HIS A 1 110 ? 53.868 84.630 22.760 1.00 11.57 116 HIS A N 1
ATOM 642 C CA . HIS A 1 110 ? 52.590 83.965 22.963 1.00 11.12 116 HIS A CA 1
ATOM 643 C C . HIS A 1 110 ? 52.664 83.110 24.221 1.00 10.86 116 HIS A C 1
ATOM 644 O O . HIS A 1 110 ? 53.745 82.788 24.719 1.00 11.36 116 HIS A O 1
ATOM 651 N N . GLU A 1 111 ? 51.487 82.740 24.723 1.00 10.37 117 GLU A N 1
ATOM 652 C CA . GLU A 1 111 ? 51.317 82.194 26.070 1.00 10.57 117 GLU A CA 1
ATOM 653 C C . GLU A 1 111 ? 51.539 80.689 26.149 1.00 10.81 117 GLU A C 1
ATOM 654 O O . GLU A 1 111 ? 50.806 79.991 26.856 1.00 10.69 117 GLU A O 1
ATOM 660 N N . HIS A 1 112 ? 52.538 80.153 25.456 1.00 11.04 118 HIS A N 1
ATOM 661 C CA . HIS A 1 112 ? 52.870 78.742 25.583 1.00 12.32 118 HIS A CA 1
ATOM 662 C C . HIS A 1 112 ? 53.975 78.552 26.617 1.00 11.31 118 HIS A C 1
ATOM 663 O O . HIS A 1 112 ? 54.773 79.457 26.875 1.00 9.50 118 HIS A O 1
ATOM 670 N N . ILE A 1 113 ? 54.012 77.353 27.205 1.00 11.70 119 ILE A N 1
ATOM 671 C CA . ILE A 1 113 ? 54.887 77.097 28.348 1.00 12.04 119 ILE A CA 1
ATOM 672 C C . ILE A 1 113 ? 56.356 77.243 27.971 1.00 11.96 119 ILE A C 1
ATOM 673 O O . ILE A 1 113 ? 57.185 77.613 28.811 1.00 9.68 119 ILE A O 1
ATOM 678 N N . ASP A 1 114 ? 56.709 76.970 26.713 1.00 12.51 120 ASP A N 1
ATOM 679 C CA . ASP A 1 114 ? 58.108 77.064 26.317 1.00 12.69 120 ASP A CA 1
ATOM 680 C C . ASP A 1 114 ? 58.586 78.502 26.166 1.00 11.33 120 ASP A C 1
ATOM 681 O O . ASP A 1 114 ? 59.783 78.716 25.950 1.00 11.00 120 ASP A O 1
ATOM 686 N N . HIS A 1 115 ? 57.696 79.485 26.281 1.00 10.32 121 HIS A N 1
ATOM 687 C CA . HIS A 1 115 ? 58.069 80.887 26.152 1.00 10.37 121 HIS A CA 1
ATOM 688 C C . HIS A 1 115 ? 57.757 81.727 27.381 1.00 9.83 121 HIS A C 1
ATOM 689 O O . HIS A 1 115 ? 58.460 82.709 27.627 1.00 8.64 121 HIS A O 1
ATOM 696 N N . VAL A 1 116 ? 56.731 81.375 28.155 1.00 9.78 122 VAL A N 1
ATOM 697 C CA . VAL A 1 116 ? 56.337 82.172 29.312 1.00 9.76 122 VAL A CA 1
ATOM 698 C C . VAL A 1 116 ? 56.244 81.287 30.548 1.00 9.27 122 VAL A C 1
ATOM 699 O O . VAL A 1 116 ? 55.694 81.698 31.576 1.00 8.94 122 VAL A O 1
ATOM 703 N N . GLY A 1 117 ? 56.783 80.070 30.458 1.00 9.69 123 GLY A N 1
ATOM 704 C CA . GLY A 1 117 ? 56.687 79.146 31.577 1.00 9.73 123 GLY A CA 1
ATOM 705 C C . GLY A 1 117 ? 57.396 79.646 32.822 1.00 9.83 123 GLY A C 1
ATOM 706 O O . GLY A 1 117 ? 56.939 79.413 33.944 1.00 10.25 123 GLY A O 1
ATOM 707 N N . GLY A 1 118 ? 58.516 80.340 32.643 1.00 9.55 124 GLY A N 1
ATOM 708 C CA . GLY A 1 118 ? 59.265 80.861 33.769 1.00 9.71 124 GLY A CA 1
ATOM 709 C C . GLY A 1 118 ? 59.066 82.346 33.986 1.00 9.54 124 GLY A C 1
ATOM 710 O O . GLY A 1 118 ? 59.918 83.012 34.579 1.00 10.50 124 GLY A O 1
ATOM 711 N N . MET A 1 119 ? 57.936 82.875 33.510 1.00 9.76 125 MET A N 1
ATOM 712 C CA . MET A 1 119 ? 57.678 84.305 33.639 1.00 10.32 125 MET A CA 1
ATOM 713 C C . MET A 1 119 ? 57.501 84.709 35.098 1.00 10.65 125 MET A C 1
ATOM 714 O O . MET A 1 119 ? 57.954 85.784 35.508 1.00 11.21 125 MET A O 1
ATOM 719 N N . ALA A 1 120 ? 56.853 83.859 35.898 1.00 10.55 126 ALA A N 1
ATOM 720 C CA . ALA A 1 120 ? 56.620 84.193 37.299 1.00 11.21 126 ALA A CA 1
ATOM 721 C C . ALA A 1 120 ? 57.928 84.279 38.074 1.00 11.67 126 ALA A C 1
ATOM 722 O O . ALA A 1 120 ? 58.070 85.118 38.972 1.00 11.49 126 ALA A O 1
ATOM 724 N N A SER A 1 121 ? 58.895 83.420 37.743 0.43 11.48 127 SER A N 1
ATOM 725 N N B SER A 1 121 ? 58.896 83.421 37.743 0.57 11.46 127 SER A N 1
ATOM 726 C CA A SER A 1 121 ? 60.183 83.459 38.429 0.43 12.07 127 SER A CA 1
ATOM 727 C CA B SER A 1 121 ? 60.183 83.459 38.430 0.57 12.13 127 SER A CA 1
ATOM 728 C C A SER A 1 121 ? 60.950 84.731 38.092 0.43 11.58 127 SER A C 1
ATOM 729 C C B SER A 1 121 ? 60.953 84.730 38.092 0.57 11.59 127 SER A C 1
ATOM 730 O O A SER A 1 121 ? 61.561 85.346 38.974 0.43 11.60 127 SER A O 1
ATOM 731 O O B SER A 1 121 ? 61.568 85.343 38.972 0.57 11.55 127 SER A O 1
ATOM 736 N N . LEU A 1 122 ? 60.930 85.141 36.822 1.00 11.88 128 LEU A N 1
ATOM 737 C CA . LEU A 1 122 ? 61.622 86.366 36.432 1.00 12.28 128 LEU A CA 1
ATOM 738 C C . LEU A 1 122 ? 60.922 87.596 36.995 1.00 12.86 128 LEU A C 1
ATOM 739 O O . LEU A 1 122 ? 61.578 88.575 37.368 1.00 13.09 128 LEU A O 1
ATOM 744 N N . GLN A 1 123 ? 59.589 87.563 37.067 1.00 12.70 129 GLN A N 1
ATOM 745 C CA . GLN A 1 123 ? 58.849 88.684 37.637 1.00 13.62 129 GLN A CA 1
ATOM 746 C C . GLN A 1 123 ? 59.104 88.810 39.133 1.00 12.98 129 GLN A C 1
ATOM 747 O O . GLN A 1 123 ? 59.186 89.925 39.663 1.00 12.65 129 GLN A O 1
ATOM 753 N N . SER A 1 124 ? 59.236 87.679 39.829 1.00 12.34 130 SER A N 1
ATOM 754 C CA . SER A 1 124 ? 59.418 87.718 41.277 1.00 13.48 130 SER A CA 1
ATOM 755 C C . SER A 1 124 ? 60.811 88.206 41.652 1.00 12.90 130 SER A C 1
ATOM 756 O O . SER A 1 124 ? 60.970 88.963 42.617 1.00 12.95 130 SER A O 1
ATOM 759 N N . LEU A 1 125 ? 61.832 87.787 40.904 1.00 12.24 131 LEU A N 1
ATOM 760 C CA . LEU A 1 125 ? 63.204 88.141 41.242 1.00 12.91 131 LEU A CA 1
ATOM 761 C C . LEU A 1 125 ? 63.608 89.512 40.715 1.00 12.38 131 LEU A C 1
ATOM 762 O O . LEU A 1 125 ? 64.529 90.125 41.266 1.00 12.42 131 LEU A O 1
ATOM 767 N N . SER A 1 126 ? 62.942 90.008 39.674 1.00 11.68 132 SER A N 1
ATOM 768 C CA . SER A 1 126 ? 63.235 91.329 39.134 1.00 12.23 132 SER A CA 1
ATOM 769 C C . SER A 1 126 ? 62.289 92.406 39.638 1.00 12.75 132 SER A C 1
ATOM 770 O O . SER A 1 126 ? 62.671 93.580 39.677 1.00 13.17 132 SER A O 1
ATOM 773 N N . GLY A 1 127 ? 61.071 92.037 40.026 1.00 12.59 133 GLY A N 1
ATOM 774 C CA . GLY A 1 127 ? 60.077 93.014 40.414 1.00 12.57 133 GLY A CA 1
ATOM 775 C C . GLY A 1 127 ? 59.439 93.758 39.265 1.00 12.30 133 GLY A C 1
ATOM 776 O O . GLY A 1 127 ? 58.763 94.766 39.499 1.00 12.35 133 GLY A O 1
ATOM 777 N N . ALA A 1 128 ? 59.631 93.296 38.033 1.00 12.00 134 ALA A N 1
ATOM 778 C CA . ALA A 1 128 ? 59.077 93.976 36.874 1.00 12.53 134 ALA A CA 1
ATOM 779 C C . ALA A 1 128 ? 57.564 93.791 36.809 1.00 12.80 134 ALA A C 1
ATOM 780 O O . ALA A 1 128 ? 56.998 92.850 37.371 1.00 12.47 134 ALA A O 1
ATOM 782 N N . THR A 1 129 ? 56.906 94.713 36.113 1.00 13.78 135 THR A N 1
ATOM 783 C CA . THR A 1 129 ? 55.482 94.588 35.837 1.00 15.01 135 THR A CA 1
ATOM 784 C C . THR A 1 129 ? 55.302 93.879 34.502 1.00 13.59 135 THR A C 1
ATOM 785 O O . THR A 1 129 ? 55.947 94.232 33.510 1.00 12.08 135 THR A O 1
ATOM 789 N N . LEU A 1 130 ? 54.433 92.874 34.485 1.00 13.53 136 LEU A N 1
ATOM 790 C CA . LEU A 1 130 ? 54.235 92.027 33.318 1.00 13.11 136 LEU A CA 1
ATOM 791 C C . LEU A 1 130 ? 53.025 92.518 32.534 1.00 13.50 136 LEU A C 1
ATOM 792 O O . LEU A 1 130 ? 51.914 92.576 33.071 1.00 13.58 136 LEU A O 1
ATOM 797 N N . TYR A 1 131 ? 53.246 92.877 31.273 1.00 14.38 137 TYR A N 1
ATOM 798 C CA . TYR A 1 131 ? 52.184 93.296 30.372 1.00 15.30 137 TYR A CA 1
ATOM 799 C C . TYR A 1 131 ? 51.828 92.148 29.438 1.00 14.06 137 TYR A C 1
ATOM 800 O O . TYR A 1 131 ? 52.711 91.459 28.920 1.00 12.62 137 TYR A O 1
ATOM 809 N N . ALA A 1 132 ? 50.530 91.944 29.224 1.00 14.13 138 ALA A N 1
ATOM 810 C CA . ALA A 1 132 ? 50.074 90.821 28.421 1.00 13.54 138 ALA A CA 1
ATOM 811 C C . ALA A 1 132 ? 48.754 91.165 27.750 1.00 14.00 138 ALA A C 1
ATOM 812 O O . ALA A 1 132 ? 47.956 91.941 28.278 1.00 14.87 138 ALA A O 1
ATOM 814 N N . SER A 1 133 ? 48.536 90.571 26.576 1.00 13.87 139 SER A N 1
ATOM 815 C CA . SER A 1 133 ? 47.253 90.685 25.907 1.00 14.71 139 SER A CA 1
ATOM 816 C C . SER A 1 133 ? 46.171 90.013 26.752 1.00 14.49 139 SER A C 1
ATOM 817 O O . SER A 1 133 ? 46.470 89.165 27.597 1.00 13.70 139 SER A O 1
ATOM 820 N N . PRO A 1 134 ? 44.903 90.392 26.552 1.00 15.06 140 PRO A N 1
ATOM 821 C CA . PRO A 1 134 ? 43.827 89.801 27.369 1.00 15.03 140 PRO A CA 1
ATOM 822 C C . PRO A 1 134 ? 43.784 88.281 27.342 1.00 15.55 140 PRO A C 1
ATOM 823 O O . PRO A 1 134 ? 43.616 87.658 28.397 1.00 15.22 140 PRO A O 1
ATOM 827 N N . ALA A 1 135 ? 43.931 87.664 26.167 1.00 16.48 141 ALA A N 1
ATOM 828 C CA . ALA A 1 135 ? 43.903 86.206 26.100 1.00 16.98 141 ALA A CA 1
ATOM 829 C C . ALA A 1 135 ? 45.129 85.598 26.769 1.00 15.93 141 ALA A C 1
ATOM 830 O O . ALA A 1 135 ? 45.029 84.566 27.443 1.00 15.93 141 ALA A O 1
ATOM 832 N N . ALA A 1 136 ? 46.296 86.222 26.596 1.00 15.54 142 ALA A N 1
ATOM 833 C CA . ALA A 1 136 ? 47.498 85.719 27.250 1.00 15.84 142 ALA A CA 1
ATOM 834 C C . ALA A 1 136 ? 47.436 85.937 28.756 1.00 15.11 142 ALA A C 1
ATOM 835 O O . ALA A 1 136 ? 47.874 85.078 29.530 1.00 15.26 142 ALA A O 1
ATOM 837 N N . ALA A 1 137 ? 46.886 87.075 29.189 1.00 14.36 143 ALA A N 1
ATOM 838 C CA . ALA A 1 137 ? 46.800 87.366 30.617 1.00 13.55 143 ALA A CA 1
ATOM 839 C C . ALA A 1 137 ? 45.975 86.322 31.357 1.00 14.69 143 ALA A C 1
ATOM 840 O O . ALA A 1 137 ? 46.266 86.012 32.517 1.00 15.23 143 ALA A O 1
ATOM 842 N N . ALA A 1 138 ? 44.946 85.772 30.708 1.00 15.18 144 ALA A N 1
ATOM 843 C CA . ALA A 1 138 ? 44.158 84.718 31.338 1.00 15.75 144 ALA A CA 1
ATOM 844 C C . ALA A 1 138 ? 44.986 83.454 31.531 1.00 15.98 144 ALA A C 1
ATOM 845 O O . ALA A 1 138 ? 44.828 82.748 32.534 1.00 16.59 144 ALA A O 1
ATOM 847 N N . VAL A 1 139 ? 45.876 83.154 30.584 1.00 15.76 145 VAL A N 1
ATOM 848 C CA . VAL A 1 139 ? 46.726 81.975 30.716 1.00 17.02 145 VAL A CA 1
ATOM 849 C C . VAL A 1 139 ? 47.752 82.177 31.824 1.00 16.73 145 VAL A C 1
ATOM 850 O O . VAL A 1 139 ? 47.984 81.280 32.642 1.00 14.51 145 VAL A O 1
ATOM 854 N N . MET A 1 140 ? 48.379 83.356 31.875 1.00 16.68 146 MET A N 1
ATOM 855 C CA A MET A 1 140 ? 49.356 83.638 32.924 0.63 16.78 146 MET A CA 1
ATOM 856 C CA B MET A 1 140 ? 49.359 83.602 32.926 0.37 16.81 146 MET A CA 1
ATOM 857 C C . MET A 1 140 ? 48.701 83.658 34.299 1.00 16.65 146 MET A C 1
ATOM 858 O O . MET A 1 140 ? 49.308 83.239 35.291 1.00 16.84 146 MET A O 1
ATOM 867 N N . ARG A 1 141 ? 47.466 84.156 34.375 1.00 17.01 147 ARG A N 1
ATOM 868 C CA . ARG A 1 141 ? 46.758 84.192 35.649 1.00 17.61 147 ARG A CA 1
ATOM 869 C C . ARG A 1 141 ? 46.371 82.793 36.113 1.00 17.89 147 ARG A C 1
ATOM 870 O O . ARG A 1 141 ? 46.388 82.512 37.317 1.00 18.13 147 ARG A O 1
ATOM 878 N N . ASN A 1 142 ? 46.033 81.905 35.179 1.00 18.22 148 ASN A N 1
ATOM 879 C CA . ASN A 1 142 ? 45.647 80.540 35.504 1.00 20.12 148 ASN A CA 1
ATOM 880 C C . ASN A 1 142 ? 46.781 79.538 35.341 1.00 22.95 148 ASN A C 1
ATOM 881 O O . ASN A 1 142 ? 46.633 78.388 35.766 1.00 24.64 148 ASN A O 1
ATOM 886 N N . GLY A 1 143 ? 47.899 79.939 34.740 1.00 23.45 149 GLY A N 1
ATOM 887 C CA . GLY A 1 143 ? 49.012 79.033 34.547 1.00 24.81 149 GLY A CA 1
ATOM 888 C C . GLY A 1 143 ? 48.796 77.955 33.511 1.00 26.72 149 GLY A C 1
ATOM 889 O O . GLY A 1 143 ? 49.588 77.010 33.455 1.00 27.34 149 GLY A O 1
ATOM 890 N N . THR A 1 144 ? 47.758 78.065 32.684 1.00 28.15 150 THR A N 1
ATOM 891 C CA . THR A 1 144 ? 47.460 77.035 31.698 1.00 30.79 150 THR A CA 1
ATOM 892 C C . THR A 1 144 ? 46.457 77.570 30.686 1.00 31.48 150 THR A C 1
ATOM 893 O O . THR A 1 144 ? 45.734 78.536 30.948 1.00 30.90 150 THR A O 1
ATOM 897 N N . ALA A 1 145 ? 46.437 76.928 29.520 1.00 33.51 151 ALA A N 1
ATOM 898 C CA . ALA A 1 145 ? 45.369 77.115 28.550 1.00 35.15 151 ALA A CA 1
ATOM 899 C C . ALA A 1 145 ? 44.040 76.660 29.157 1.00 37.75 151 ALA A C 1
ATOM 900 O O . ALA A 1 145 ? 44.006 75.836 30.075 1.00 39.51 151 ALA A O 1
ATOM 902 N N . GLY A 1 146 ? 42.927 77.189 28.640 1.00 38.76 152 GLY A N 1
ATOM 903 C CA . GLY A 1 146 ? 42.862 78.031 27.457 1.00 38.56 152 GLY A CA 1
ATOM 904 C C . GLY A 1 146 ? 42.081 77.287 26.388 1.00 39.58 152 GLY A C 1
ATOM 905 O O . GLY A 1 146 ? 42.649 76.497 25.634 1.00 40.58 152 GLY A O 1
ATOM 906 N N . GLU A 1 147 ? 40.770 77.540 26.328 1.00 38.37 153 GLU A N 1
ATOM 907 C CA . GLU A 1 147 ? 39.887 76.704 25.519 1.00 39.03 153 GLU A CA 1
ATOM 908 C C . GLU A 1 147 ? 40.184 76.842 24.027 1.00 38.57 153 GLU A C 1
ATOM 909 O O . GLU A 1 147 ? 40.239 75.840 23.304 1.00 40.42 153 GLU A O 1
ATOM 915 N N . ASP A 1 148 ? 40.389 78.066 23.547 1.00 36.15 154 ASP A N 1
ATOM 916 C CA . ASP A 1 148 ? 40.610 78.313 22.129 1.00 35.83 154 ASP A CA 1
ATOM 917 C C . ASP A 1 148 ? 42.075 78.201 21.733 1.00 34.13 154 ASP A C 1
ATOM 918 O O . ASP A 1 148 ? 42.424 78.518 20.591 1.00 34.36 154 ASP A O 1
ATOM 923 N N . ASP A 1 149 ? 42.933 77.763 22.643 1.00 32.82 155 ASP A N 1
ATOM 924 C CA . ASP A 1 149 ? 44.330 77.545 22.300 1.00 32.75 155 ASP A CA 1
ATOM 925 C C . ASP A 1 149 ? 44.445 76.324 21.394 1.00 36.27 155 ASP A C 1
ATOM 926 O O . ASP A 1 149 ? 43.940 75.250 21.743 1.00 37.77 155 ASP A O 1
ATOM 931 N N . PRO A 1 150 ? 45.079 76.448 20.226 1.00 37.58 156 PRO A N 1
ATOM 932 C CA . PRO A 1 150 ? 45.196 75.287 19.328 1.00 40.64 156 PRO A CA 1
ATOM 933 C C . PRO A 1 150 ? 45.895 74.096 19.959 1.00 42.83 156 PRO A C 1
ATOM 934 O O . PRO A 1 150 ? 45.556 72.950 19.640 1.00 43.88 156 PRO A O 1
ATOM 938 N N . GLN A 1 151 ? 46.855 74.328 20.855 1.00 44.32 157 GLN A N 1
ATOM 939 C CA . GLN A 1 151 ? 47.598 73.255 21.504 1.00 48.37 157 GLN A CA 1
ATOM 940 C C . GLN A 1 151 ? 47.097 72.976 22.918 1.00 50.47 157 GLN A C 1
ATOM 941 O O . GLN A 1 151 ? 47.880 72.582 23.789 1.00 49.49 157 GLN A O 1
ATOM 947 N N . ALA A 1 152 ? 45.803 73.170 23.163 1.00 55.52 158 ALA A N 1
ATOM 948 C CA . ALA A 1 152 ? 45.237 72.906 24.480 1.00 58.84 158 ALA A CA 1
ATOM 949 C C . ALA A 1 152 ? 45.194 71.405 24.734 1.00 62.77 158 ALA A C 1
ATOM 950 O O . ALA A 1 152 ? 44.555 70.658 23.985 1.00 63.69 158 ALA A O 1
ATOM 952 N N . GLY A 1 153 ? 45.873 70.963 25.787 1.00 48.47 159 GLY A N 1
ATOM 953 C CA . GLY A 1 153 ? 45.916 69.554 26.130 1.00 50.23 159 GLY A CA 1
ATOM 954 C C . GLY A 1 153 ? 46.436 69.290 27.530 1.00 49.89 159 GLY A C 1
ATOM 955 O O . GLY A 1 153 ? 46.205 68.222 28.097 1.00 50.37 159 GLY A O 1
ATOM 956 N N . ALA A 1 156 ? 50.713 71.241 29.506 1.00 23.04 162 ALA A N 1
ATOM 957 C CA . ALA A 1 156 ? 51.519 71.377 30.714 1.00 23.65 162 ALA A CA 1
ATOM 958 C C . ALA A 1 156 ? 51.296 72.734 31.371 1.00 24.00 162 ALA A C 1
ATOM 959 O O . ALA A 1 156 ? 51.269 73.764 30.697 1.00 24.76 162 ALA A O 1
ATOM 961 N N . SER A 1 157 ? 51.137 72.727 32.690 1.00 23.43 163 SER A N 1
ATOM 962 C CA . SER A 1 157 ? 50.925 73.949 33.448 1.00 22.16 163 SER A CA 1
ATOM 963 C C . SER A 1 157 ? 52.254 74.518 33.935 1.00 20.05 163 SER A C 1
ATOM 964 O O . SER A 1 157 ? 53.266 73.819 34.023 1.00 19.85 163 SER A O 1
ATOM 967 N N . PHE A 1 158 ? 52.237 75.805 34.250 1.00 17.90 164 PHE A N 1
ATOM 968 C CA . PHE A 1 158 ? 53.397 76.522 34.751 1.00 16.14 164 PHE A CA 1
ATOM 969 C C . PHE A 1 158 ? 52.939 77.465 35.852 1.00 15.05 164 PHE A C 1
ATOM 970 O O . PHE A 1 158 ? 51.748 77.783 35.945 1.00 13.92 164 PHE A O 1
ATOM 978 N N . PRO A 1 159 ? 53.855 77.909 36.718 1.00 15.48 165 PRO A N 1
ATOM 979 C CA . PRO A 1 159 ? 53.454 78.786 37.827 1.00 15.65 165 PRO A CA 1
ATOM 980 C C . PRO A 1 159 ? 52.755 80.046 37.337 1.00 14.60 165 PRO A C 1
ATOM 981 O O . PR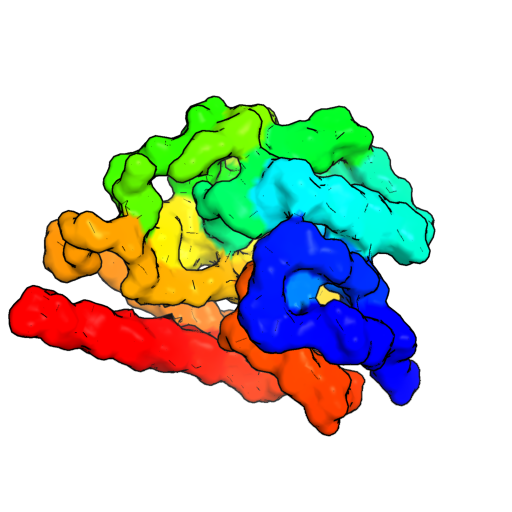O A 1 159 ? 53.131 80.636 36.322 1.00 13.97 165 PRO A O 1
ATOM 985 N N . VAL A 1 160 ? 51.721 80.454 38.077 1.00 13.97 166 VAL A N 1
ATOM 986 C CA . VAL A 1 160 ? 50.944 81.625 37.696 1.00 13.31 166 VAL A CA 1
ATOM 987 C C . VAL A 1 160 ? 51.768 82.889 37.913 1.00 11.91 166 VAL A C 1
ATOM 988 O O . VAL A 1 160 ? 52.602 82.973 38.825 1.00 10.86 166 VAL A O 1
ATOM 992 N N . ALA A 1 161 ? 51.541 83.880 37.057 1.00 12.25 167 ALA A N 1
ATOM 993 C CA . ALA A 1 161 ? 52.268 85.138 37.097 1.00 12.88 167 ALA A CA 1
ATOM 994 C C . ALA A 1 161 ? 51.306 86.289 37.360 1.00 14.05 167 ALA A C 1
ATOM 995 O O . ALA A 1 161 ? 50.089 86.162 37.196 1.00 14.65 167 ALA A O 1
ATOM 997 N N . ARG A 1 162 ? 51.871 87.422 37.771 1.00 14.33 168 ARG A N 1
ATOM 998 C CA . ARG A 1 162 ? 51.102 88.619 38.094 1.00 15.02 168 ARG A CA 1
ATOM 999 C C . ARG A 1 162 ? 51.168 89.578 36.911 1.00 15.43 168 ARG A C 1
ATOM 1000 O O . ARG A 1 162 ? 52.227 90.146 36.621 1.00 15.58 168 ARG A O 1
ATOM 1008 N N . VAL A 1 163 ? 50.039 89.760 36.235 1.00 15.54 169 VAL A N 1
ATOM 1009 C CA . VAL A 1 163 ? 49.943 90.677 35.105 1.00 15.44 169 VAL A CA 1
ATOM 1010 C C . VAL A 1 163 ? 49.489 92.036 35.618 1.00 16.00 169 VAL A C 1
ATOM 1011 O O . VAL A 1 163 ? 48.453 92.145 36.287 1.00 15.97 169 VAL A O 1
ATOM 1015 N N . GLY A 1 164 ? 50.261 93.074 35.306 1.00 16.31 170 GLY A N 1
ATOM 1016 C CA . GLY A 1 164 ? 49.971 94.405 35.803 1.00 17.48 170 GLY A CA 1
ATOM 1017 C C . GLY A 1 164 ? 49.319 95.323 34.790 1.00 18.56 170 GLY A C 1
ATOM 1018 O O . GLY A 1 164 ? 48.810 96.388 35.150 1.00 19.90 170 GLY A O 1
ATOM 1019 N N . GLY A 1 165 ? 49.327 94.927 33.521 1.00 18.10 171 GLY A N 1
ATOM 1020 C CA . GLY A 1 165 ? 48.743 95.747 32.477 1.00 18.48 171 GLY A CA 1
ATOM 1021 C C . GLY A 1 165 ? 48.351 94.908 31.286 1.00 18.14 171 GLY A C 1
ATOM 1022 O O . GLY A 1 165 ? 48.944 93.857 31.023 1.00 16.37 171 GLY A O 1
ATOM 1023 N N . LEU A 1 166 ? 47.342 95.378 30.559 1.00 19.56 172 LEU A N 1
ATOM 1024 C CA . LEU A 1 166 ? 46.839 94.688 29.380 1.00 20.55 172 LEU A CA 1
ATOM 1025 C C . LEU A 1 166 ? 47.322 95.389 28.117 1.00 21.36 172 LEU A C 1
ATOM 1026 O O . LEU A 1 166 ? 47.345 96.622 28.047 1.00 22.67 172 LEU A O 1
ATOM 1031 N N . VAL A 1 167 ? 47.707 94.595 27.121 1.00 20.76 173 VAL A N 1
ATOM 1032 C CA . VAL A 1 167 ? 48.248 95.099 25.864 1.00 19.78 173 VAL A CA 1
ATOM 1033 C C . VAL A 1 167 ? 47.257 94.782 24.753 1.00 19.36 173 VAL A C 1
ATOM 1034 O O . VAL A 1 167 ? 46.951 93.610 24.499 1.00 17.95 173 VAL A O 1
ATOM 1038 N N . ASN A 1 168 ? 46.763 95.822 24.090 1.00 20.71 174 ASN A N 1
ATOM 1039 C CA . ASN A 1 168 ? 45.870 95.671 22.955 1.00 22.55 174 ASN A CA 1
ATOM 1040 C C . ASN A 1 168 ? 46.645 95.886 21.657 1.00 23.32 174 ASN A C 1
ATOM 1041 O O . ASN A 1 168 ? 47.837 96.203 21.657 1.00 23.71 174 ASN A O 1
ATOM 1046 N N . ASP A 1 169 ? 45.952 95.709 20.535 1.00 23.75 175 ASP A N 1
ATOM 1047 C CA . ASP A 1 169 ? 46.588 95.849 19.231 1.00 24.10 175 ASP A CA 1
ATOM 1048 C C . ASP A 1 169 ? 46.988 97.299 18.988 1.00 24.34 175 ASP A C 1
ATOM 1049 O O . ASP A 1 169 ? 46.172 98.214 19.135 1.00 24.70 175 ASP A O 1
ATOM 1054 N N . GLY A 1 170 ? 48.250 97.506 18.616 1.00 23.83 176 GLY A N 1
ATOM 1055 C CA . GLY A 1 170 ? 48.765 98.833 18.358 1.00 24.72 176 GLY A CA 1
ATOM 1056 C C . GLY A 1 170 ? 49.197 99.609 19.582 1.00 24.27 176 GLY A C 1
ATOM 1057 O O . GLY A 1 170 ? 49.644 100.755 19.440 1.00 24.81 176 GLY A O 1
ATOM 1058 N N . ASP A 1 171 ? 49.082 99.031 20.775 1.00 23.42 177 ASP A N 1
ATOM 1059 C CA . ASP A 1 171 ? 49.466 99.736 21.989 1.00 23.45 177 ASP A CA 1
ATOM 1060 C C . ASP A 1 171 ? 50.981 99.883 22.074 1.00 22.50 177 ASP A C 1
ATOM 1061 O O . ASP A 1 171 ? 51.741 99.034 21.600 1.00 21.31 177 ASP A O 1
ATOM 1066 N N . GLN A 1 172 ? 51.414 100.976 22.693 1.00 22.60 178 GLN A N 1
ATOM 1067 C CA . GLN A 1 172 ? 52.828 101.268 22.863 1.00 21.99 178 GLN A CA 1
ATOM 1068 C C . GLN A 1 172 ? 53.267 100.996 24.296 1.00 20.60 178 GLN A C 1
ATOM 1069 O O . GLN A 1 172 ? 52.490 101.138 25.244 1.00 20.89 178 GLN A O 1
ATOM 1075 N N . ILE A 1 173 ? 54.528 100.599 24.441 1.00 19.45 179 ILE A N 1
ATOM 1076 C CA . ILE A 1 173 ? 55.149 100.358 25.738 1.00 18.96 179 ILE A CA 1
ATOM 1077 C C . ILE A 1 173 ? 56.316 101.323 25.874 1.00 19.02 179 ILE A C 1
ATOM 1078 O O . ILE A 1 173 ? 57.243 101.303 25.054 1.00 19.41 179 ILE A O 1
ATOM 1083 N N . ALA A 1 174 ? 56.272 102.168 26.901 1.00 19.39 180 ALA A N 1
ATOM 1084 C CA . ALA A 1 174 ? 57.269 103.209 27.110 1.00 19.82 180 ALA A CA 1
ATOM 1085 C C . ALA A 1 174 ? 58.015 102.956 28.412 1.00 19.07 180 ALA A C 1
ATOM 1086 O O . ALA A 1 174 ? 57.399 102.650 29.438 1.00 18.93 180 ALA A O 1
ATOM 1088 N N . LEU A 1 175 ? 59.342 103.089 28.363 1.00 18.94 181 LEU A N 1
ATOM 1089 C CA . LEU A 1 175 ? 60.184 102.941 29.549 1.00 18.50 181 LEU A CA 1
ATOM 1090 C C . LEU A 1 175 ? 61.436 103.782 29.314 1.00 19.36 181 LEU A C 1
ATOM 1091 O O . LEU A 1 175 ? 62.381 103.324 28.663 1.00 19.65 181 LEU A O 1
ATOM 1096 N N . GLY A 1 176 ? 61.436 105.002 29.846 1.00 19.89 182 GLY A N 1
ATOM 1097 C CA . GLY A 1 176 ? 62.510 105.936 29.574 1.00 20.09 182 GLY A CA 1
ATOM 1098 C C . GLY A 1 176 ? 62.603 106.279 28.102 1.00 20.78 182 GLY A C 1
ATOM 1099 O O . GLY A 1 176 ? 61.642 106.786 27.515 1.00 22.19 182 GLY A O 1
ATOM 1100 N N . ASN A 1 177 ? 63.756 106.011 27.492 1.00 21.12 183 ASN A N 1
ATOM 1101 C CA . ASN A 1 177 ? 63.924 106.233 26.063 1.00 22.71 183 ASN A CA 1
ATOM 1102 C C . ASN A 1 177 ? 63.440 105.060 25.223 1.00 22.27 183 ASN A C 1
ATOM 1103 O O . ASN A 1 177 ? 63.431 105.167 23.992 1.00 23.68 183 ASN A O 1
ATOM 1108 N N . LEU A 1 178 ? 63.041 103.956 25.848 1.00 19.70 184 LEU A N 1
ATOM 1109 C CA . LEU A 1 178 ? 62.592 102.788 25.106 1.00 17.62 184 LEU A CA 1
ATOM 1110 C C . LEU A 1 178 ? 61.135 102.935 24.688 1.00 18.24 184 LEU A C 1
ATOM 1111 O O . LEU A 1 178 ? 60.314 103.515 25.405 1.00 17.94 184 LEU A O 1
ATOM 1116 N N . ARG A 1 179 ? 60.817 102.393 23.515 1.00 19.66 185 ARG A N 1
ATOM 1117 C CA . ARG A 1 179 ? 59.472 102.500 22.959 1.00 21.24 185 ARG A CA 1
ATOM 1118 C C . ARG A 1 179 ? 59.206 101.292 22.075 1.00 20.32 185 ARG A C 1
ATOM 1119 O O . ARG A 1 179 ? 59.879 101.110 21.055 1.00 20.81 185 ARG A O 1
ATOM 1127 N N . LEU A 1 180 ? 58.233 100.474 22.468 1.00 18.51 186 LEU A N 1
ATOM 1128 C CA . LEU A 1 180 ? 57.837 99.288 21.725 1.00 16.69 186 LEU A CA 1
ATOM 1129 C C . LEU A 1 180 ? 56.356 99.366 21.384 1.00 16.17 186 LEU A C 1
ATOM 1130 O O . LEU A 1 180 ? 55.554 99.896 22.157 1.00 14.55 186 LEU A O 1
ATOM 1135 N N . THR A 1 181 ? 55.998 98.836 20.218 1.00 16.79 187 THR A N 1
ATOM 1136 C CA . THR A 1 181 ? 54.611 98.753 19.780 1.00 18.10 187 THR A CA 1
ATOM 1137 C C . THR A 1 181 ? 54.262 97.295 19.520 1.00 17.61 187 THR A C 1
ATOM 1138 O O . THR A 1 181 ? 55.022 96.580 18.859 1.00 18.02 187 THR A O 1
ATOM 1142 N N . ALA A 1 182 ? 53.120 96.859 20.042 1.00 16.81 188 ALA A N 1
ATOM 1143 C CA . ALA A 1 182 ? 52.664 95.488 19.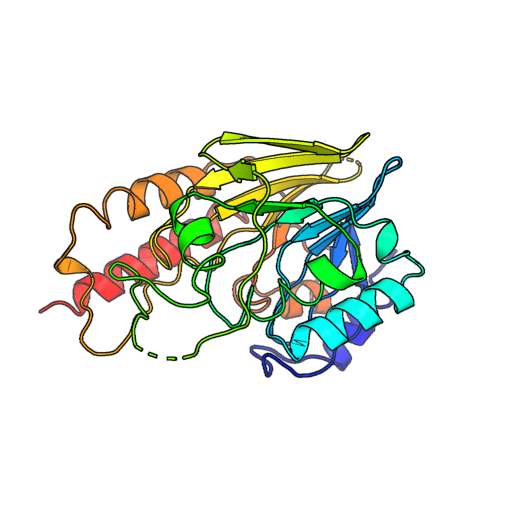876 1.00 16.34 188 ALA A CA 1
ATOM 1144 C C . ALA A 1 182 ? 51.632 95.396 18.761 1.00 17.10 188 ALA A C 1
ATOM 1145 O O . ALA A 1 182 ? 50.923 96.359 18.460 1.00 16.34 188 ALA A O 1
ATOM 1147 N N . TYR A 1 183 ? 51.555 94.216 18.151 1.00 17.43 189 TYR A N 1
ATOM 1148 C CA . TYR A 1 183 ? 50.575 93.929 17.113 1.00 19.06 189 TYR A CA 1
ATOM 1149 C C . TYR A 1 183 ? 49.975 92.562 17.390 1.00 18.90 189 TYR A C 1
ATOM 1150 O O . TYR A 1 183 ? 50.700 91.564 17.445 1.00 18.19 189 TYR A O 1
ATOM 1159 N N . ALA A 1 184 ? 48.659 92.521 17.577 1.00 19.14 190 ALA A N 1
ATOM 1160 C CA . ALA A 1 184 ? 47.965 91.267 17.846 1.00 18.29 190 ALA A CA 1
ATOM 1161 C C . ALA A 1 184 ? 48.048 90.373 16.616 1.00 18.37 190 ALA A C 1
ATOM 1162 O O . ALA A 1 184 ? 47.404 90.643 15.597 1.00 19.88 190 ALA A O 1
ATOM 1164 N N . THR A 1 185 ? 48.849 89.312 16.704 1.00 17.11 191 THR A N 1
ATOM 1165 C CA . THR A 1 185 ? 49.016 88.341 15.625 1.00 17.32 191 THR A CA 1
ATOM 1166 C C . THR A 1 185 ? 48.638 86.958 16.143 1.00 16.85 191 THR A C 1
ATOM 1167 O O . THR A 1 185 ? 49.511 86.115 16.393 1.00 15.54 191 THR A O 1
ATOM 1171 N N . PRO A 1 186 ? 47.350 86.689 16.315 1.00 18.49 192 PRO A N 1
ATOM 1172 C CA . PRO A 1 186 ? 46.914 85.391 16.833 1.00 19.06 192 PRO A CA 1
ATOM 1173 C C . PRO A 1 186 ? 46.979 84.325 15.744 1.00 19.65 192 PRO A C 1
ATOM 1174 O O . PRO A 1 186 ? 47.408 84.569 14.619 1.00 20.86 192 PRO A O 1
ATOM 1178 N N . GLY A 1 187 ? 46.531 83.125 16.101 1.00 20.03 193 GLY A N 1
ATOM 1179 C CA . GLY A 1 187 ? 46.601 81.990 15.204 1.00 21.59 193 GLY A CA 1
ATOM 1180 C C . GLY A 1 187 ? 47.319 80.821 15.844 1.00 21.43 193 GLY A C 1
ATOM 1181 O O . GLY A 1 187 ? 46.740 79.746 16.025 1.00 21.54 193 GLY A O 1
ATOM 1182 N N . HIS A 1 188 ? 48.591 81.024 16.192 1.00 20.95 194 HIS A N 1
ATOM 1183 C CA . HIS A 1 188 ? 49.294 80.034 17.000 1.00 20.31 194 HIS A CA 1
ATOM 1184 C C . HIS A 1 188 ? 48.691 79.950 18.396 1.00 18.92 194 HIS A C 1
ATOM 1185 O O . HIS A 1 188 ? 48.520 78.853 18.942 1.00 18.38 194 HIS A O 1
ATOM 1192 N N . THR A 1 189 ? 48.372 81.094 18.986 1.00 18.42 195 THR A N 1
ATOM 1193 C CA . THR A 1 189 ? 47.633 81.203 20.233 1.00 17.88 195 THR A CA 1
ATOM 1194 C C . THR A 1 189 ? 46.624 82.328 20.075 1.00 18.37 195 THR A C 1
ATOM 1195 O O . THR A 1 189 ? 46.779 83.186 19.199 1.00 19.74 195 THR A O 1
ATOM 1199 N N . PRO A 1 190 ? 45.572 82.348 20.897 1.00 17.85 196 PRO A N 1
ATOM 1200 C CA . PRO A 1 190 ? 44.619 83.467 20.815 1.00 18.32 196 PRO A CA 1
ATOM 1201 C C . PRO A 1 190 ? 45.228 84.814 21.169 1.00 17.42 196 PRO A C 1
ATOM 1202 O O . PRO A 1 190 ? 44.823 85.833 20.598 1.00 17.99 196 PRO A O 1
ATOM 1206 N N . GLY A 1 191 ? 46.193 84.853 22.085 1.00 15.89 197 GLY A N 1
ATOM 1207 C CA . GLY A 1 191 ? 46.745 86.118 22.532 1.00 15.81 197 GLY A CA 1
ATOM 1208 C C . GLY A 1 191 ? 48.189 86.355 22.143 1.00 14.38 197 GLY A C 1
ATOM 1209 O O . GLY A 1 191 ? 48.933 87.008 22.881 1.00 13.99 197 GLY A O 1
ATOM 1210 N N . ALA A 1 192 ? 48.598 85.838 20.987 1.00 14.18 198 ALA A N 1
ATOM 1211 C CA . ALA A 1 192 ? 49.964 86.036 20.525 1.00 13.86 198 ALA A CA 1
ATOM 1212 C C . ALA A 1 192 ? 50.190 87.486 20.112 1.00 14.31 198 ALA A C 1
ATOM 1213 O O . ALA A 1 192 ? 49.287 88.165 19.617 1.00 15.19 198 ALA A O 1
ATOM 1215 N N . LEU A 1 193 ? 51.418 87.956 20.318 1.00 14.97 199 LEU A N 1
ATOM 1216 C CA . LEU A 1 193 ? 51.795 89.326 20.005 1.00 15.39 199 LEU A CA 1
ATOM 1217 C C . LEU A 1 193 ? 53.080 89.340 19.190 1.00 14.90 199 LEU A C 1
ATOM 1218 O O . LEU A 1 193 ? 53.923 88.447 19.310 1.00 14.52 199 LEU A O 1
ATOM 1223 N N . SER A 1 194 ? 53.215 90.369 18.357 1.00 15.11 200 SER A N 1
ATOM 1224 C CA . SER A 1 194 ? 54.445 90.655 17.631 1.00 14.19 200 SER A CA 1
ATOM 1225 C C . SER A 1 194 ? 54.901 92.059 17.997 1.00 13.77 200 SER A C 1
ATOM 1226 O O . SER A 1 194 ? 54.134 93.018 17.862 1.00 14.04 200 SER A O 1
ATOM 1229 N N . TRP A 1 195 ? 56.140 92.176 18.464 1.00 13.24 201 TRP A N 1
ATOM 1230 C CA . TRP A 1 195 ? 56.670 93.426 18.982 1.00 13.91 201 TRP A CA 1
ATOM 1231 C C . TRP A 1 195 ? 57.635 94.052 17.984 1.00 15.26 201 TRP A C 1
ATOM 1232 O O . TRP A 1 195 ? 58.368 93.354 17.279 1.00 15.27 201 TRP A O 1
ATOM 1243 N N . GLN A 1 196 ? 57.629 95.382 17.936 1.00 16.90 202 GLN A N 1
ATOM 1244 C CA . GLN A 1 196 ? 58.469 96.130 17.012 1.00 18.21 202 GLN A CA 1
ATOM 1245 C C . GLN A 1 196 ? 59.016 97.361 17.716 1.00 20.01 202 GLN A C 1
ATOM 1246 O O . GLN A 1 196 ? 58.255 98.133 18.306 1.00 21.02 202 GLN A O 1
ATOM 1252 N N . TRP A 1 197 ? 60.335 97.535 17.656 1.00 20.51 203 TRP A N 1
ATOM 1253 C CA . TRP A 1 197 ? 61.001 98.677 18.263 1.00 22.52 203 TRP A CA 1
ATOM 1254 C C . TRP A 1 197 ? 62.158 99.105 17.372 1.00 23.68 203 TRP A C 1
ATOM 1255 O O . TRP A 1 197 ? 62.522 98.420 16.412 1.00 23.03 203 TRP A O 1
ATOM 1266 N N . ARG A 1 198 ? 62.739 100.255 17.698 1.00 25.97 204 ARG A N 1
ATOM 1267 C CA . ARG A 1 198 ? 63.883 100.791 16.979 1.00 28.70 204 ARG A CA 1
ATOM 1268 C C . ARG A 1 198 ? 65.130 100.696 17.847 1.00 30.38 204 ARG A C 1
ATOM 1269 O O . ARG A 1 198 ? 65.079 100.952 19.054 1.00 30.11 204 ARG A O 1
ATOM 1277 N N . ALA A 1 199 ? 66.247 100.330 17.225 1.00 32.62 205 ALA A N 1
ATOM 1278 C CA . ALA A 1 199 ? 67.528 100.201 17.909 1.00 35.60 205 ALA A CA 1
ATOM 1279 C C . ALA A 1 199 ? 68.543 101.103 17.223 1.00 39.78 205 ALA A C 1
ATOM 1280 O O . ALA A 1 199 ? 68.753 100.996 16.010 1.00 40.29 205 ALA A O 1
ATOM 1282 N N . CYS A 1 200 ? 69.166 101.985 17.997 1.00 43.62 206 CYS A N 1
ATOM 1283 C CA . CYS A 1 200 ? 70.170 102.899 17.465 1.00 48.79 206 CYS A CA 1
ATOM 1284 C C . CYS A 1 200 ? 71.496 102.743 18.203 1.00 50.79 206 CYS A C 1
ATOM 1285 O O . CYS A 1 200 ? 72.213 101.761 18.011 1.00 50.48 206 CYS A O 1
ATOM 1288 N N . CYS A 1 205 ? 68.630 104.453 11.854 1.00 56.43 211 CYS A N 1
ATOM 1289 C CA . CYS A 1 205 ? 68.626 103.331 12.786 1.00 53.67 211 CYS A CA 1
ATOM 1290 C C . CYS A 1 205 ? 68.092 102.064 12.128 1.00 50.02 211 CYS A C 1
ATOM 1291 O O . CYS A 1 205 ? 67.930 102.003 10.910 1.00 50.88 211 CYS A O 1
ATOM 1294 N N . THR A 1 206 ? 67.818 101.053 12.948 1.00 45.04 212 THR A N 1
ATOM 1295 C CA . THR A 1 206 ? 67.305 99.772 12.487 1.00 39.98 212 THR A CA 1
ATOM 1296 C C . THR A 1 206 ? 66.008 99.455 13.216 1.00 34.16 212 THR A C 1
ATOM 1297 O O . THR A 1 206 ? 65.907 99.640 14.433 1.00 32.27 212 THR A O 1
ATOM 1301 N N . THR A 1 207 ? 65.013 98.983 12.467 1.00 31.02 213 THR A N 1
ATOM 1302 C CA . THR A 1 207 ? 63.720 98.602 13.024 1.00 27.44 213 THR A CA 1
ATOM 1303 C C . THR A 1 207 ? 63.697 97.087 13.197 1.00 24.68 213 THR A C 1
ATOM 1304 O O . THR A 1 207 ? 63.743 96.340 12.213 1.00 22.24 213 THR A O 1
ATOM 1308 N N . LEU A 1 208 ? 63.628 96.637 14.446 1.00 22.63 214 LEU A N 1
ATOM 1309 C CA . LEU A 1 208 ? 63.587 95.220 14.772 1.00 20.29 214 LEU A CA 1
ATOM 1310 C C . LEU A 1 208 ? 62.152 94.798 15.058 1.00 18.06 214 LEU A C 1
ATOM 1311 O O . LEU A 1 208 ? 61.377 95.556 15.647 1.00 17.64 214 LEU A O 1
ATOM 1316 N N . VAL A 1 209 ? 61.803 93.585 14.638 1.00 16.84 215 VAL A N 1
ATOM 1317 C CA . VAL A 1 209 ? 60.471 93.033 14.855 1.00 15.81 215 VAL A CA 1
ATOM 1318 C C . VAL A 1 209 ? 60.622 91.646 15.461 1.00 14.84 215 VAL A C 1
ATOM 1319 O O . VAL A 1 209 ? 61.306 90.786 14.892 1.00 15.05 215 VAL A O 1
ATOM 1323 N N . TYR A 1 210 ? 59.989 91.432 16.614 1.00 14.18 216 TYR A N 1
ATOM 1324 C CA . TYR A 1 210 ? 59.977 90.133 17.283 1.00 14.26 216 TYR A CA 1
ATOM 1325 C C . TYR A 1 210 ? 58.668 89.439 16.917 1.00 14.26 216 TYR A C 1
ATOM 1326 O O . TYR A 1 210 ? 57.691 89.446 17.666 1.00 13.94 216 TYR A O 1
ATOM 1335 N N . ALA A 1 211 ? 58.656 88.836 15.730 1.00 15.20 217 ALA A N 1
ATOM 1336 C CA . ALA A 1 211 ? 57.451 88.215 15.200 1.00 15.37 217 ALA A CA 1
ATOM 1337 C C . ALA A 1 211 ? 57.173 86.888 15.895 1.00 15.16 217 ALA A C 1
ATOM 1338 O O . ALA A 1 211 ? 58.080 86.079 16.107 1.00 15.71 217 ALA A O 1
ATOM 1340 N N . ASP A 1 212 ? 55.905 86.669 16.238 1.00 17.81 218 ASP A N 1
ATOM 1341 C CA . ASP A 1 212 ? 55.499 85.458 16.933 1.00 17.55 218 ASP A CA 1
ATOM 1342 C C . ASP A 1 212 ? 55.707 84.232 16.042 1.00 16.92 218 ASP A C 1
ATOM 1343 O O . ASP A 1 212 ? 55.920 84.334 14.831 1.00 17.35 218 ASP A O 1
ATOM 1348 N N . SER A 1 213 ? 55.649 83.054 16.671 1.00 16.50 219 SER A N 1
ATOM 1349 C CA . SER A 1 213 ? 55.829 81.801 15.943 1.00 16.20 219 SER A CA 1
ATOM 1350 C C . SER A 1 213 ? 54.843 81.687 14.787 1.00 16.77 219 SER A C 1
ATOM 1351 O O . SER A 1 213 ? 55.221 81.312 13.671 1.00 16.97 219 SER A O 1
ATOM 1354 N N . LEU A 1 214 ? 53.573 82.002 15.037 1.00 17.47 220 LEU A N 1
ATOM 1355 C CA . LEU A 1 214 ? 52.528 82.055 14.019 1.00 18.77 220 LEU A CA 1
ATOM 1356 C C . LEU A 1 214 ? 52.307 80.717 13.321 1.00 19.42 220 LEU A C 1
ATOM 1357 O O . LEU A 1 214 ? 51.560 80.656 12.338 1.00 20.38 220 LEU A O 1
ATOM 1362 N N . SER A 1 215 ? 52.926 79.640 13.807 1.00 19.67 221 SER A N 1
ATOM 1363 C CA . SER A 1 215 ? 52.863 78.353 13.130 1.00 20.80 221 SER A CA 1
ATOM 1364 C C . SER A 1 215 ? 51.474 77.736 13.281 1.00 22.12 221 SER A C 1
ATOM 1365 O O . SER A 1 215 ? 50.910 77.735 14.379 1.00 21.24 221 SER A O 1
ATOM 1368 N N . PRO A 1 216 ? 50.909 77.203 12.185 1.00 24.52 222 PRO A N 1
ATOM 1369 C CA . PRO A 1 216 ? 49.629 76.480 12.208 1.00 26.94 222 PRO A CA 1
ATOM 1370 C C . PRO A 1 216 ? 49.732 75.082 12.819 1.00 28.41 222 PRO A C 1
ATOM 1371 O O . PRO A 1 216 ? 49.279 74.092 12.239 1.00 30.12 222 PRO A O 1
ATOM 1375 N N . VAL A 1 217 ? 50.353 75.000 13.990 1.00 28.34 223 VAL A N 1
ATOM 1376 C CA . VAL A 1 217 ? 50.488 73.755 14.723 1.00 29.16 223 VAL A CA 1
ATOM 1377 C C . VAL A 1 217 ? 49.469 73.765 15.853 1.00 29.69 223 VAL A C 1
ATOM 1378 O O . VAL A 1 217 ? 49.032 74.818 16.329 1.00 29.11 223 VAL A O 1
ATOM 1382 N N . SER A 1 218 ? 49.076 72.573 16.289 1.00 30.73 224 SER A N 1
ATOM 1383 C CA . SER A 1 218 ? 48.027 72.434 17.287 1.00 31.99 224 SER A CA 1
ATOM 1384 C C . SER A 1 218 ? 48.133 71.051 17.914 1.00 33.22 224 SER A C 1
ATOM 1385 O O . SER A 1 218 ? 48.972 70.233 17.527 1.00 33.66 224 SER A O 1
ATOM 1388 N N . ALA A 1 219 ? 47.270 70.799 18.892 1.00 33.81 225 ALA A N 1
ATOM 1389 C CA . ALA A 1 219 ? 47.134 69.467 19.454 1.00 34.36 225 ALA A CA 1
ATOM 1390 C C . ALA A 1 219 ? 46.361 68.574 18.492 1.00 35.72 225 ALA A C 1
ATOM 1391 O O . ALA A 1 219 ? 45.564 69.047 17.677 1.00 35.55 225 ALA A O 1
ATOM 1393 N N . GLU A 1 220 ? 46.606 67.270 18.590 1.00 37.35 226 GLU A N 1
ATOM 1394 C CA . GLU A 1 220 ? 45.973 66.320 17.685 1.00 38.97 226 GLU A CA 1
ATOM 1395 C C . GLU A 1 220 ? 44.478 66.245 17.972 1.00 40.95 226 GLU A C 1
ATOM 1396 O O . GLU A 1 220 ? 44.067 65.875 19.077 1.00 42.67 226 GLU A O 1
ATOM 1402 N N . GLY A 1 221 ? 43.669 66.599 16.979 1.00 40.56 227 GLY A N 1
ATOM 1403 C CA . GLY A 1 221 ? 42.231 66.633 17.129 1.00 41.44 227 GLY A CA 1
ATOM 1404 C C . GLY A 1 221 ? 41.628 68.010 17.288 1.00 41.27 227 GLY A C 1
ATOM 1405 O O . GLY A 1 221 ? 40.421 68.111 17.530 1.00 41.05 227 GLY A O 1
ATOM 1406 N N . TYR A 1 222 ? 42.425 69.073 17.155 1.00 41.22 228 TYR A N 1
ATOM 1407 C CA . TYR A 1 222 ? 41.913 70.428 17.336 1.00 41.47 228 TYR A CA 1
ATOM 1408 C C . TYR A 1 222 ? 41.214 70.934 16.079 1.00 40.95 228 TYR A C 1
ATOM 1409 O O . TYR A 1 222 ? 40.117 71.497 16.155 1.00 42.95 228 TYR A O 1
ATOM 1418 N N . ARG A 1 223 ? 41.834 70.716 14.913 1.00 40.12 229 ARG A N 1
ATOM 1419 C CA . ARG A 1 223 ? 41.344 71.116 13.592 1.00 39.60 229 ARG A CA 1
ATOM 1420 C C . ARG A 1 223 ? 41.133 72.621 13.475 1.00 39.22 229 ARG A C 1
ATOM 1421 O O . ARG A 1 223 ? 40.312 73.207 14.188 1.00 38.81 229 ARG A O 1
ATOM 1429 N N . PHE A 1 224 ? 41.855 73.246 12.540 1.00 39.33 230 PHE A N 1
ATOM 1430 C CA . PHE A 1 224 ? 41.793 74.696 12.388 1.00 39.58 230 PHE A CA 1
ATOM 1431 C C . PHE A 1 224 ? 40.491 75.141 11.731 1.00 41.76 230 PHE A C 1
ATOM 1432 O O . PHE A 1 224 ? 39.877 76.122 12.166 1.00 42.40 230 PHE A O 1
ATOM 1440 N N . ASN A 1 225 ? 40.051 74.432 10.689 1.00 43.52 231 ASN A N 1
ATOM 1441 C CA . ASN A 1 225 ? 38.901 74.842 9.888 1.00 44.89 231 ASN A CA 1
ATOM 1442 C C . ASN A 1 225 ? 37.592 74.885 10.667 1.00 45.39 231 ASN A C 1
ATOM 1443 O O . ASN A 1 225 ? 36.583 75.305 10.094 1.00 46.95 231 ASN A O 1
ATOM 1448 N N . ALA A 1 226 ? 37.565 74.476 11.934 1.00 44.23 232 ALA A N 1
ATOM 1449 C CA . ALA A 1 226 ? 36.329 74.510 12.703 1.00 44.4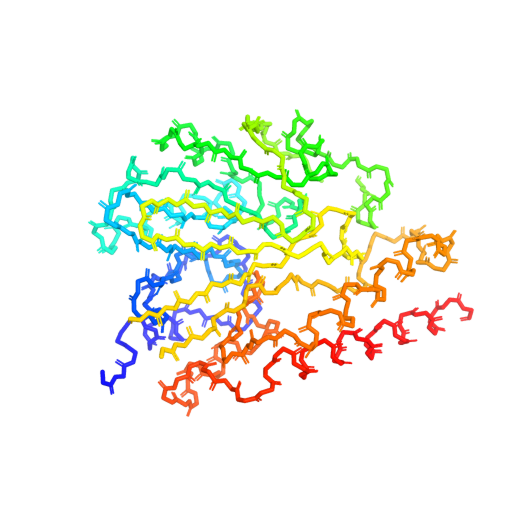0 232 ALA A CA 1
ATOM 1450 C C . ALA A 1 226 ? 36.039 75.874 13.308 1.00 43.82 232 ALA A C 1
ATOM 1451 O O . ALA A 1 226 ? 34.938 76.077 13.830 1.00 45.00 232 ALA A O 1
ATOM 1453 N N . HIS A 1 227 ? 36.988 76.805 13.249 1.00 42.11 233 HIS A N 1
ATOM 1454 C CA . HIS A 1 227 ? 36.890 78.087 13.950 1.00 41.82 233 HIS A CA 1
ATOM 1455 C C . HIS A 1 227 ? 37.147 79.250 12.996 1.00 41.53 233 HIS A C 1
ATOM 1456 O O . HIS A 1 227 ? 38.126 79.988 13.146 1.00 40.83 233 HIS A O 1
ATOM 1463 N N . PRO A 1 228 ? 36.271 79.457 12.006 1.00 41.68 234 PRO A N 1
ATOM 1464 C CA . PRO A 1 228 ? 36.524 80.527 11.024 1.00 40.65 234 PRO A CA 1
ATOM 1465 C C . PRO A 1 228 ? 36.618 81.910 11.648 1.00 39.57 234 PRO A C 1
ATOM 1466 O O . PRO A 1 228 ? 37.204 82.810 11.034 1.00 38.53 234 PRO A O 1
ATOM 1470 N N . GLU A 1 229 ? 36.071 82.106 12.850 1.00 39.85 235 GLU A N 1
ATOM 1471 C CA . GLU A 1 229 ? 36.286 83.362 13.557 1.00 39.64 235 GLU A CA 1
ATOM 1472 C C . GLU A 1 229 ? 37.746 83.515 13.966 1.00 36.82 235 GLU A C 1
ATOM 1473 O O . GLU A 1 229 ? 38.250 84.639 14.066 1.00 36.17 235 GLU A O 1
ATOM 1479 N N . TYR A 1 230 ? 38.453 82.398 14.139 1.00 35.14 236 TYR A N 1
ATOM 1480 C CA . TYR A 1 230 ? 39.846 82.401 14.563 1.00 33.32 236 TYR A CA 1
ATOM 1481 C C . TYR A 1 230 ? 40.812 82.566 13.400 1.00 32.19 236 TYR A C 1
ATOM 1482 O O . TYR A 1 230 ? 41.945 83.010 13.615 1.00 30.67 236 TYR A O 1
ATOM 1491 N N . LEU A 1 231 ? 40.389 82.231 12.180 1.00 32.09 237 LEU A N 1
ATOM 1492 C CA . LEU A 1 231 ? 41.256 82.296 11.008 1.00 31.02 237 LEU A CA 1
ATOM 1493 C C . LEU A 1 231 ? 41.261 83.664 10.341 1.00 32.19 237 LEU A C 1
ATOM 1494 O O . LEU A 1 231 ? 42.289 84.067 9.786 1.00 30.39 237 LEU A O 1
ATOM 1499 N N A GLN A 1 232 ? 40.136 84.383 10.371 0.53 34.31 238 GLN A N 1
ATOM 1500 N N C GLN A 1 232 ? 40.139 84.386 10.371 0.47 34.30 238 GLN A N 1
ATOM 1501 C CA A GLN A 1 232 ? 40.110 85.729 9.808 0.53 35.67 238 GLN A CA 1
ATOM 1502 C CA C GLN A 1 232 ? 40.123 85.730 9.802 0.47 35.66 238 GLN A CA 1
ATOM 1503 C C A GLN A 1 232 ? 41.006 86.670 10.603 0.53 34.57 238 GLN A C 1
ATOM 1504 C C C GLN A 1 232 ? 41.012 86.672 10.603 0.47 34.57 238 GLN A C 1
ATOM 1505 O O A GLN A 1 232 ? 41.685 87.527 10.024 0.53 35.01 238 GLN A O 1
ATOM 1506 O O C GLN A 1 232 ? 41.688 87.535 10.030 0.47 35.01 238 GLN A O 1
ATOM 1517 N N . ALA A 1 233 ? 41.022 86.526 11.930 1.00 33.81 239 ALA A N 1
ATOM 1518 C CA . ALA A 1 233 ? 41.962 87.286 12.743 1.00 32.02 239 ALA A CA 1
ATOM 1519 C C . ALA A 1 233 ? 43.385 86.787 12.534 1.00 31.52 239 ALA A C 1
ATOM 1520 O O . ALA A 1 233 ? 44.337 87.573 12.605 1.00 31.25 239 ALA A O 1
ATOM 1522 N N . TYR A 1 234 ? 43.541 85.485 12.282 1.00 31.24 240 TYR A N 1
ATOM 1523 C CA . TYR A 1 234 ? 44.825 84.939 11.855 1.00 30.08 240 TYR A CA 1
ATOM 1524 C C . TYR A 1 234 ? 45.309 85.630 10.585 1.00 31.42 240 TYR A C 1
ATOM 1525 O O . TYR A 1 234 ? 46.477 86.024 10.483 1.00 30.74 240 TYR A O 1
ATOM 1534 N N . ARG A 1 235 ? 44.415 85.790 9.604 1.00 34.06 241 ARG A N 1
ATOM 1535 C CA . ARG A 1 235 ? 44.777 86.474 8.366 1.00 35.49 241 ARG A CA 1
ATOM 1536 C C . ARG A 1 235 ? 45.076 87.947 8.615 1.00 35.41 241 ARG A C 1
ATOM 1537 O O . ARG A 1 235 ? 45.987 88.513 8.000 1.00 35.18 241 ARG A O 1
ATOM 1545 N N . LEU A 1 236 ? 44.315 88.582 9.510 1.00 35.61 242 LEU A N 1
ATOM 1546 C CA . LEU A 1 236 ? 44.464 90.018 9.731 1.00 36.18 242 LEU A CA 1
ATOM 1547 C C . LEU A 1 236 ? 45.825 90.352 10.328 1.00 34.94 242 LEU A C 1
ATOM 1548 O O . LEU A 1 236 ? 46.440 91.360 9.958 1.00 35.74 242 LEU A O 1
ATOM 1553 N N . GLY A 1 237 ? 46.311 89.522 11.252 1.00 32.48 243 GLY A N 1
ATOM 1554 C CA . GLY A 1 237 ? 47.622 89.766 11.831 1.00 29.68 243 GLY A CA 1
ATOM 1555 C C . GLY A 1 237 ? 48.752 89.427 10.878 1.00 28.77 243 GLY A C 1
ATOM 1556 O O . GLY A 1 237 ? 49.792 90.091 10.872 1.00 23.13 243 GLY A O 1
ATOM 1557 N N . LEU A 1 238 ? 48.567 88.386 10.063 1.00 29.47 244 LEU A N 1
ATOM 1558 C CA . LEU A 1 238 ? 49.580 88.019 9.079 1.00 28.92 244 LEU A CA 1
ATOM 1559 C C . LEU A 1 238 ? 49.750 89.113 8.033 1.00 29.76 244 LEU A C 1
ATOM 1560 O O . LEU A 1 238 ? 50.875 89.492 7.690 1.00 29.57 244 LEU A O 1
ATOM 1565 N N . ALA A 1 239 ? 48.635 89.634 7.513 1.00 30.56 245 ALA A N 1
ATOM 1566 C CA . ALA A 1 239 ? 48.713 90.737 6.561 1.00 31.41 245 ALA A CA 1
ATOM 1567 C C . ALA A 1 239 ? 49.276 91.993 7.211 1.00 31.20 245 ALA A C 1
ATOM 1568 O O . ALA A 1 239 ? 49.873 92.833 6.527 1.00 32.00 245 ALA A O 1
ATOM 1570 N N . THR A 1 240 ? 49.101 92.139 8.525 1.00 30.25 246 THR A N 1
ATOM 1571 C CA . THR A 1 240 ? 49.673 93.279 9.231 1.00 30.36 246 THR A CA 1
ATOM 1572 C C . THR A 1 240 ? 51.174 93.110 9.436 1.00 28.64 246 THR A C 1
ATOM 1573 O O . THR A 1 240 ? 51.936 94.067 9.264 1.00 28.43 246 THR A O 1
ATOM 1577 N N . LEU A 1 241 ? 51.613 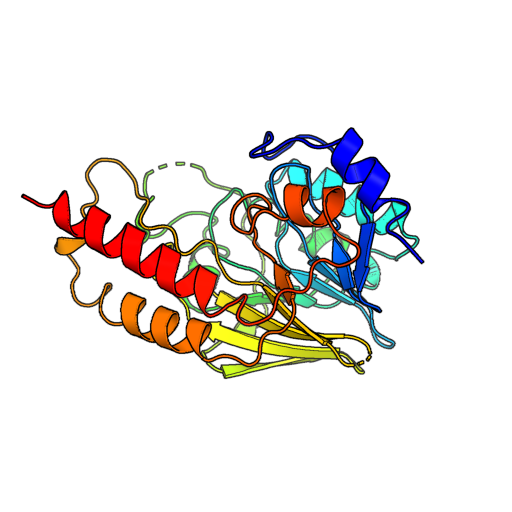91.900 9.794 1.00 27.39 247 LEU A N 1
ATOM 1578 C CA . LEU A 1 241 ? 53.035 91.665 10.031 1.00 26.11 247 LEU A CA 1
ATOM 1579 C C . LEU A 1 241 ? 53.848 91.828 8.752 1.00 27.22 247 LEU A C 1
ATOM 1580 O O . LEU A 1 241 ? 54.974 92.338 8.787 1.00 26.81 247 LEU A O 1
ATOM 1585 N N . ALA A 1 242 ? 53.293 91.406 7.613 1.00 29.29 248 ALA A N 1
ATOM 1586 C CA . ALA A 1 242 ? 54.037 91.465 6.360 1.00 31.16 248 ALA A CA 1
ATOM 1587 C C . ALA A 1 242 ? 54.308 92.899 5.923 1.00 32.82 248 ALA A C 1
ATOM 1588 O O . ALA A 1 242 ? 55.309 93.158 5.244 1.00 33.18 248 ALA A O 1
ATOM 1590 N N . ASP A 1 243 ? 53.443 93.838 6.301 1.00 34.14 249 ASP A N 1
ATOM 1591 C CA . ASP A 1 243 ? 53.553 95.222 5.862 1.00 36.32 249 ASP A CA 1
ATOM 1592 C C . ASP A 1 243 ? 54.187 96.130 6.909 1.00 35.52 249 ASP A C 1
ATOM 1593 O O . ASP A 1 243 ? 54.248 97.347 6.703 1.00 36.90 249 ASP A O 1
ATOM 1598 N N . LEU A 1 244 ? 54.657 95.575 8.022 1.00 33.29 250 LEU A N 1
ATOM 1599 C CA . LEU A 1 244 ? 55.292 96.388 9.048 1.00 31.90 250 LEU A CA 1
ATOM 1600 C C . LEU A 1 244 ? 56.664 96.864 8.589 1.00 31.82 250 LEU A C 1
ATOM 1601 O O . LEU A 1 244 ? 57.369 96.176 7.844 1.00 31.71 250 LEU A O 1
ATOM 1606 N N . GLU A 1 245 ? 57.038 98.062 9.033 1.00 32.04 251 GLU A N 1
ATOM 1607 C CA . GLU A 1 245 ? 58.420 98.500 8.899 1.00 32.14 251 GLU A CA 1
ATOM 1608 C C . GLU A 1 245 ? 59.311 97.531 9.661 1.00 29.95 251 GLU A C 1
ATOM 1609 O O . GLU A 1 245 ? 59.123 97.319 10.863 1.00 28.90 251 GLU A O 1
ATOM 1615 N N . CYS A 1 246 ? 60.266 96.926 8.961 1.00 29.52 252 CYS A N 1
ATOM 1616 C CA . CYS A 1 246 ? 60.926 95.739 9.495 1.00 28.06 252 CYS A CA 1
ATOM 1617 C C . CYS A 1 246 ? 62.250 95.544 8.769 1.00 28.13 252 CYS A C 1
ATOM 1618 O O . CYS A 1 246 ? 62.263 95.121 7.609 1.00 29.31 252 CYS A O 1
ATOM 1621 N N . ASP A 1 247 ? 63.354 95.854 9.448 1.00 27.22 253 ASP A N 1
ATOM 1622 C CA . ASP A 1 247 ? 64.687 95.641 8.899 1.00 27.58 253 ASP A CA 1
ATOM 1623 C C . ASP A 1 247 ? 65.368 94.399 9.453 1.00 25.66 253 ASP A C 1
ATOM 1624 O O . ASP A 1 247 ? 66.131 93.753 8.730 1.00 26.04 253 ASP A O 1
ATOM 1629 N N . LEU A 1 248 ? 65.106 94.051 10.712 1.00 23.72 254 LEU A N 1
ATOM 1630 C CA . LEU A 1 248 ? 65.711 92.895 11.360 1.00 22.44 254 LEU A CA 1
ATOM 1631 C C . LEU A 1 248 ? 64.606 92.062 11.992 1.00 21.39 254 LEU A C 1
ATOM 1632 O O . LEU A 1 248 ? 63.720 92.608 12.657 1.00 21.76 254 LEU A O 1
ATOM 1637 N N . LEU A 1 249 ? 64.660 90.749 11.787 1.00 20.31 255 LEU A N 1
ATOM 1638 C CA . LEU A 1 249 ? 63.624 89.836 12.251 1.00 19.16 255 LEU A CA 1
ATOM 1639 C C . LEU A 1 249 ? 64.164 88.925 13.346 1.00 17.02 255 LEU A C 1
ATOM 1640 O O . LEU A 1 249 ? 65.275 88.397 13.239 1.00 16.79 255 LEU A O 1
ATOM 1645 N N . LEU A 1 250 ? 63.366 88.746 14.397 1.00 15.64 256 LEU A N 1
ATOM 1646 C CA . LEU A 1 250 ? 63.684 87.848 15.498 1.00 14.77 256 LEU A CA 1
ATOM 1647 C C . LEU A 1 250 ? 62.462 86.999 15.817 1.00 14.09 256 LEU A C 1
ATOM 1648 O O . LEU A 1 250 ? 61.322 87.456 15.698 1.00 14.53 256 LEU A O 1
ATOM 1653 N N . THR A 1 251 ? 62.707 85.757 16.224 1.00 13.57 257 THR A N 1
ATOM 1654 C CA . THR A 1 251 ? 61.633 84.806 16.463 1.00 13.75 257 THR A CA 1
ATOM 1655 C C . THR A 1 251 ? 61.830 84.097 17.794 1.00 13.71 257 THR A C 1
ATOM 1656 O O . THR A 1 251 ? 62.966 83.837 18.203 1.00 14.03 257 THR A O 1
ATOM 1660 N N . PRO A 1 252 ? 60.734 83.777 18.495 1.00 13.31 258 PRO A N 1
ATOM 1661 C CA . PRO A 1 252 ? 60.868 83.047 19.769 1.00 13.02 258 PRO A CA 1
ATOM 1662 C C . PRO A 1 252 ? 61.572 81.712 19.619 1.00 13.87 258 PRO A C 1
ATOM 1663 O O . PRO A 1 252 ? 62.308 81.295 20.522 1.00 13.58 258 PRO A O 1
ATOM 1667 N N . HIS A 1 253 ? 61.352 81.019 18.505 1.00 14.99 259 HIS A N 1
ATOM 1668 C CA . HIS A 1 253 ? 62.204 79.908 18.120 1.00 16.04 259 HIS A CA 1
ATOM 1669 C C . HIS A 1 253 ? 63.225 80.442 17.130 1.00 14.79 259 HIS A C 1
ATOM 1670 O O . HIS A 1 253 ? 62.849 80.797 16.003 1.00 14.79 259 HIS A O 1
ATOM 1677 N N . PRO A 1 254 ? 64.506 80.538 17.498 1.00 15.58 260 PRO A N 1
ATOM 1678 C CA . PRO A 1 254 ? 65.473 81.225 16.624 1.00 15.66 260 PRO A CA 1
ATOM 1679 C C . PRO A 1 254 ? 65.564 80.645 15.225 1.00 16.12 260 PRO A C 1
ATOM 1680 O O . PRO A 1 254 ? 65.764 81.400 14.266 1.00 16.25 260 PRO A O 1
ATOM 1684 N N . SER A 1 255 ? 65.414 79.329 15.072 1.00 16.23 261 SER A N 1
ATOM 1685 C CA . SER A 1 255 ? 65.507 78.725 13.750 1.00 17.19 261 SER A CA 1
ATOM 1686 C C . SER A 1 255 ? 64.302 79.033 12.870 1.00 17.47 261 SER A C 1
ATOM 1687 O O . SER A 1 255 ? 64.345 78.735 11.672 1.00 18.72 261 SER A O 1
ATOM 1690 N N . ALA A 1 256 ? 63.236 79.617 13.426 1.00 16.91 262 ALA A N 1
ATOM 1691 C CA . ALA A 1 256 ? 62.092 79.997 12.60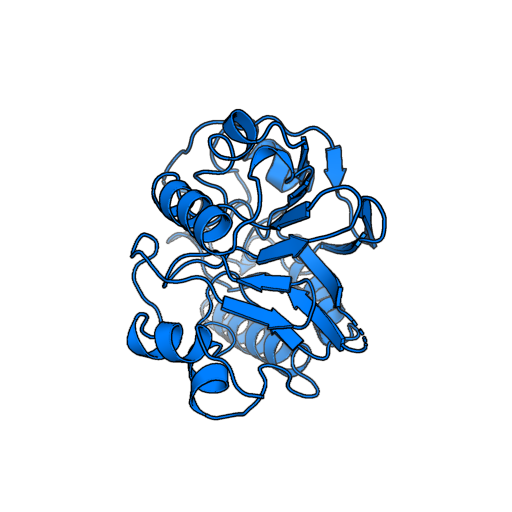4 1.00 17.98 262 ALA A CA 1
ATOM 1692 C C . ALA A 1 256 ? 62.458 81.085 11.603 1.00 18.52 262 ALA A C 1
ATOM 1693 O O . ALA A 1 256 ? 61.887 81.136 10.508 1.00 19.67 262 ALA A O 1
ATOM 1695 N N . SER A 1 257 ? 63.398 81.962 11.959 1.00 17.86 263 SER A N 1
ATOM 1696 C CA A SER A 1 257 ? 63.883 83.002 11.060 0.81 17.92 263 SER A CA 1
ATOM 1697 C CA B SER A 1 257 ? 63.884 83.004 11.063 0.19 17.89 263 SER A CA 1
ATOM 1698 C C . SER A 1 257 ? 65.309 82.738 10.592 1.00 19.30 263 SER A C 1
ATOM 1699 O O . SER A 1 257 ? 65.971 83.650 10.086 1.00 20.28 263 SER A O 1
ATOM 1704 N N . GLN A 1 258 ? 65.792 81.504 10.753 1.00 19.91 264 GLN A N 1
ATOM 1705 C CA . GLN A 1 258 ? 67.152 81.126 10.369 1.00 21.97 264 GLN A CA 1
ATOM 1706 C C . GLN A 1 258 ? 68.180 82.034 11.037 1.00 21.91 264 GLN A C 1
ATOM 1707 O O . GLN A 1 258 ? 69.159 82.462 10.421 1.00 23.04 264 GLN A O 1
ATOM 1713 N N . MET A 1 259 ? 67.946 82.334 12.318 1.00 20.63 265 MET A N 1
ATOM 1714 C CA . MET A 1 259 ? 68.838 83.226 13.054 1.00 20.30 265 MET A CA 1
ATOM 1715 C C . MET A 1 259 ? 70.254 82.670 13.117 1.00 20.27 265 MET A C 1
ATOM 1716 O O . MET A 1 259 ? 71.228 83.424 13.014 1.00 20.48 265 MET A O 1
ATOM 1721 N N . ARG A 1 260 ? 70.388 81.354 13.292 1.00 20.67 266 ARG A N 1
ATOM 1722 C CA . ARG A 1 260 ? 71.717 80.756 13.360 1.00 22.08 266 ARG A CA 1
ATOM 1723 C C . ARG A 1 260 ? 72.433 80.844 12.018 1.00 23.86 266 ARG A C 1
ATOM 1724 O O . ARG A 1 260 ? 73.635 81.130 11.967 1.00 25.28 266 ARG A O 1
ATOM 1732 N N . GLN A 1 261 ? 71.714 80.600 10.920 1.00 23.92 267 GLN A N 1
ATOM 1733 C CA . GLN A 1 261 ? 72.333 80.705 9.603 1.00 26.17 267 GLN A CA 1
ATOM 1734 C C . GLN A 1 261 ? 72.708 82.146 9.281 1.00 26.48 267 GLN A C 1
ATOM 1735 O O . GLN A 1 261 ? 73.784 82.402 8.729 1.00 28.16 267 GLN A O 1
ATOM 1741 N N . ARG A 1 262 ? 71.841 83.101 9.625 1.00 25.40 268 ARG A N 1
ATOM 1742 C CA . ARG A 1 262 ? 72.163 84.505 9.391 1.00 26.39 268 ARG A CA 1
ATOM 1743 C C . ARG A 1 262 ? 73.363 84.943 10.222 1.00 27.53 268 ARG A C 1
ATOM 1744 O O . ARG A 1 262 ? 74.169 85.768 9.776 1.00 28.61 268 ARG A O 1
ATOM 1752 N N . LEU A 1 263 ? 73.498 84.402 11.436 1.00 27.55 269 LEU A N 1
ATOM 1753 C CA . LEU A 1 263 ? 74.648 84.737 12.270 1.00 29.57 269 LEU A CA 1
ATOM 1754 C C . LEU A 1 263 ? 75.933 84.137 11.710 1.00 34.19 269 LEU A C 1
ATOM 1755 O O . LEU A 1 263 ? 76.991 84.777 11.743 1.00 35.77 269 LEU A O 1
ATOM 1760 N N . SER A 1 264 ? 75.859 82.913 11.186 1.00 36.92 270 SER A N 1
ATOM 1761 C CA . SER A 1 264 ? 77.058 82.236 10.704 1.00 41.19 270 SER A CA 1
ATOM 1762 C C . SER A 1 264 ? 77.438 82.683 9.297 1.00 44.71 270 SER A C 1
ATOM 1763 O O . SER A 1 264 ? 78.628 82.797 8.980 1.00 45.54 270 SER A O 1
ATOM 1766 N N . GLU A 1 265 ? 76.447 82.946 8.445 1.00 46.95 271 GLU A N 1
ATOM 1767 C CA . GLU A 1 265 ? 76.694 83.224 7.036 1.00 51.14 271 GLU A CA 1
ATOM 1768 C C . GLU A 1 265 ? 77.057 84.675 6.756 1.00 52.63 271 GLU A C 1
ATOM 1769 O O . GLU A 1 265 ? 77.878 84.933 5.869 1.00 55.03 271 GLU A O 1
ATOM 1775 N N . ARG A 1 266 ? 76.475 85.628 7.479 1.00 52.07 272 ARG A N 1
ATOM 1776 C CA . ARG A 1 266 ? 76.527 87.027 7.082 1.00 53.74 272 ARG A CA 1
ATOM 1777 C C . ARG A 1 266 ? 77.088 87.886 8.209 1.00 52.70 272 ARG A C 1
ATOM 1778 O O . ARG A 1 266 ? 77.409 87.404 9.300 1.00 51.67 272 ARG A O 1
ATOM 1786 N N . GLN A 1 267 ? 77.188 89.188 7.926 1.00 52.65 273 GLN A N 1
ATOM 1787 C CA . GLN A 1 267 ? 77.691 90.152 8.895 1.00 50.93 273 GLN A CA 1
ATOM 1788 C C . GLN A 1 267 ? 76.603 90.634 9.846 1.00 46.54 273 GLN A C 1
ATOM 1789 O O . GLN A 1 267 ? 76.901 90.971 10.997 1.00 46.04 273 GLN A O 1
ATOM 1795 N N . SER A 1 268 ? 75.353 90.679 9.391 1.00 43.48 274 SER A N 1
ATOM 1796 C CA . SER A 1 268 ? 74.254 91.207 10.183 1.00 40.23 274 SER A CA 1
ATOM 1797 C C . SER A 1 268 ? 73.055 90.273 10.099 1.00 36.72 274 SER A C 1
ATOM 1798 O O . SER A 1 268 ? 72.932 89.462 9.177 1.00 37.25 274 SER A O 1
ATOM 1801 N N . LEU A 1 269 ? 72.167 90.401 11.085 1.00 33.00 275 LEU A N 1
ATOM 1802 C CA . LEU A 1 269 ? 70.915 89.659 11.103 1.00 29.96 275 LEU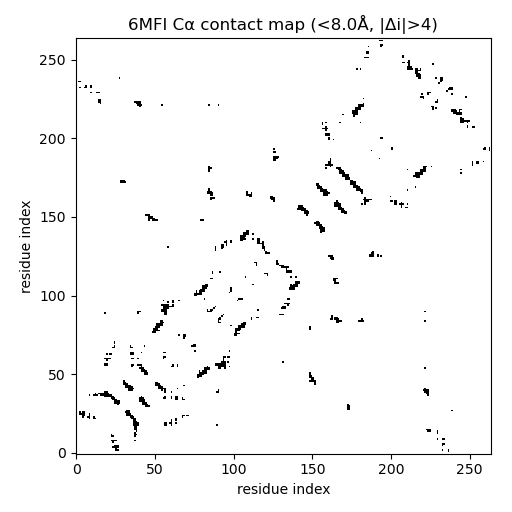 A CA 1
ATOM 1803 C C . LEU A 1 269 ? 69.826 90.318 10.268 1.00 29.20 275 LEU A C 1
ATOM 1804 O O . LEU A 1 269 ? 68.772 89.707 10.062 1.00 27.69 275 LEU A O 1
ATOM 1809 N N . ALA A 1 270 ? 70.057 91.536 9.784 1.00 30.33 276 ALA A N 1
ATOM 1810 C CA . ALA A 1 270 ? 69.021 92.298 9.101 1.00 30.19 276 ALA A CA 1
ATOM 1811 C C . ALA A 1 270 ? 68.896 91.865 7.646 1.00 30.78 276 ALA A C 1
ATOM 1812 O O . ALA A 1 270 ? 69.889 91.825 6.912 1.00 32.65 276 ALA A O 1
ATOM 1814 N N . VAL A 1 271 ? 67.674 91.550 7.229 1.00 30.13 277 VAL A N 1
ATOM 1815 C CA . VAL A 1 271 ? 67.387 91.217 5.836 1.00 31.56 277 VAL A CA 1
ATOM 1816 C C . VAL A 1 271 ? 66.337 92.194 5.325 1.00 33.23 277 VAL A C 1
ATOM 1817 O O . VAL A 1 271 ? 65.380 92.500 6.052 1.00 33.11 277 VAL A O 1
ATOM 1821 N N . PRO A 1 272 ? 66.462 92.710 4.104 1.00 35.16 278 PRO A N 1
ATOM 1822 C CA . PRO A 1 272 ? 65.342 93.446 3.509 1.00 35.59 278 PRO A CA 1
ATOM 1823 C C . PRO A 1 272 ? 64.151 92.523 3.300 1.00 34.97 278 PRO A C 1
ATOM 1824 O O . PRO A 1 272 ? 64.304 91.360 2.919 1.00 34.40 278 PRO A O 1
ATOM 1828 N N . ASP A 1 273 ? 62.955 93.055 3.563 1.00 35.39 279 ASP A N 1
ATOM 1829 C CA . ASP A 1 273 ? 61.706 92.299 3.438 1.00 34.84 279 ASP A CA 1
ATOM 1830 C C . ASP A 1 273 ? 61.717 91.055 4.326 1.00 32.99 279 ASP A C 1
ATOM 1831 O O . ASP A 1 273 ? 61.235 89.989 3.938 1.00 33.18 279 ASP A O 1
ATOM 1836 N N . ALA A 1 274 ? 62.275 91.192 5.531 1.00 31.07 280 ALA A N 1
ATOM 1837 C CA . ALA A 1 274 ? 62.341 90.060 6.449 1.00 28.84 280 ALA A CA 1
ATOM 1838 C C . ALA A 1 274 ? 60.951 89.663 6.931 1.00 27.82 280 ALA A C 1
ATOM 1839 O O . ALA A 1 274 ? 60.593 88.479 6.921 1.00 27.26 280 ALA A O 1
ATOM 1841 N N . CYS A 1 275 ? 60.152 90.643 7.358 1.00 27.39 281 CYS A N 1
ATOM 1842 C CA A CYS A 1 275 ? 58.803 90.344 7.822 0.68 27.02 281 CYS A CA 1
ATOM 1843 C CA B CYS A 1 275 ? 58.803 90.344 7.822 0.32 27.04 281 CYS A CA 1
ATOM 1844 C C . CYS A 1 275 ? 57.872 90.003 6.666 1.00 27.17 281 CYS A C 1
ATOM 1845 O O . CYS A 1 275 ? 56.874 89.301 6.863 1.00 26.93 281 CYS A O 1
ATOM 1850 N N . ARG A 1 276 ? 58.179 90.486 5.460 1.00 28.12 282 ARG A N 1
ATOM 1851 C CA . ARG A 1 276 ? 57.360 90.148 4.301 1.00 28.79 282 ARG A CA 1
ATOM 1852 C C . ARG A 1 276 ? 57.563 88.695 3.892 1.00 28.68 282 ARG A C 1
ATOM 1853 O O . ARG A 1 276 ? 56.605 88.008 3.520 1.00 28.71 282 ARG A O 1
ATOM 1861 N N . GLN A 1 277 ? 58.805 88.210 3.958 1.00 28.93 283 GLN A N 1
ATOM 1862 C CA . GLN A 1 277 ? 59.081 86.824 3.598 1.00 29.82 283 GLN A CA 1
ATOM 1863 C C . GLN A 1 277 ? 58.582 85.863 4.670 1.00 28.22 283 GLN A C 1
ATOM 1864 O O . GLN A 1 277 ? 58.078 84.779 4.354 1.00 28.74 283 GLN A O 1
ATOM 1870 N N . TYR A 1 278 ? 58.709 86.244 5.943 1.00 26.65 284 TYR A N 1
ATOM 1871 C CA . TYR A 1 278 ? 58.298 85.359 7.028 1.00 25.38 284 TYR A CA 1
ATOM 1872 C C . TYR A 1 278 ? 56.785 85.177 7.049 1.00 25.20 284 TYR A C 1
ATOM 1873 O O . TYR A 1 278 ? 56.287 84.054 7.186 1.00 24.71 284 TYR A O 1
ATOM 1882 N N . ALA A 1 279 ? 56.037 86.275 6.915 1.00 25.41 285 ALA A N 1
ATOM 1883 C CA . ALA A 1 279 ? 54.580 86.182 6.946 1.00 25.73 285 ALA A CA 1
ATOM 1884 C C . ALA A 1 279 ? 54.048 85.422 5.738 1.00 26.36 285 ALA A C 1
ATOM 1885 O O . ALA A 1 279 ? 53.063 84.682 5.849 1.00 26.81 285 ALA A O 1
ATOM 1887 N N . THR A 1 280 ? 54.681 85.594 4.575 1.00 26.52 286 THR A N 1
ATOM 1888 C CA . THR A 1 280 ? 54.272 84.837 3.396 1.00 27.15 286 THR A CA 1
ATOM 1889 C C . THR A 1 280 ? 54.546 83.350 3.578 1.00 26.60 286 THR A C 1
ATOM 1890 O O . THR A 1 280 ? 53.773 82.507 3.107 1.00 27.17 286 THR A O 1
ATOM 1894 N N . GLY A 1 281 ? 55.639 83.008 4.262 1.00 25.80 287 GLY A N 1
ATOM 1895 C CA . GLY A 1 281 ? 55.905 81.610 4.557 1.00 25.81 287 GLY A CA 1
ATOM 1896 C C . GLY A 1 281 ? 54.894 81.019 5.520 1.00 25.79 287 GLY A C 1
ATOM 1897 O O . GLY A 1 281 ? 54.533 79.843 5.411 1.00 26.35 287 GLY A O 1
ATOM 1898 N N . ILE A 1 282 ? 54.423 81.822 6.476 1.00 25.48 288 ILE A N 1
ATOM 1899 C CA . ILE A 1 282 ? 53.383 81.359 7.388 1.00 25.71 288 ILE A CA 1
ATOM 1900 C C . ILE A 1 282 ? 52.069 81.168 6.642 1.00 26.68 288 ILE A C 1
ATOM 1901 O O . ILE A 1 282 ? 51.350 80.185 6.864 1.00 27.10 288 ILE A O 1
ATOM 1906 N N . SER A 1 283 ? 51.734 82.100 5.746 1.00 27.34 289 SER A N 1
ATOM 1907 C CA . SER A 1 283 ? 50.527 81.953 4.940 1.00 28.90 289 SER A CA 1
ATOM 1908 C C . SER A 1 283 ? 50.606 80.731 4.038 1.00 30.23 289 SER A C 1
ATOM 1909 O O . SER A 1 283 ? 49.581 80.100 3.753 1.00 31.99 289 SER A O 1
ATOM 1912 N N . ALA A 1 284 ? 51.808 80.383 3.574 1.00 29.56 290 ALA A N 1
ATOM 1913 C CA . ALA A 1 284 ? 51.968 79.155 2.806 1.00 29.39 290 ALA A CA 1
ATOM 1914 C C . ALA A 1 284 ? 51.742 77.931 3.682 1.00 29.50 290 ALA A C 1
ATOM 1915 O O . ALA A 1 284 ? 51.032 77.001 3.285 1.00 30.58 290 ALA A O 1
ATOM 1917 N N . ARG A 1 285 ? 52.327 77.917 4.883 1.00 28.47 291 ARG A N 1
ATOM 1918 C CA . ARG A 1 285 ? 52.097 76.808 5.806 1.00 28.49 291 ARG A CA 1
ATOM 1919 C C . ARG A 1 285 ? 50.635 76.734 6.227 1.00 29.08 291 ARG A C 1
ATOM 1920 O O . ARG A 1 285 ? 50.089 75.639 6.404 1.00 29.75 291 ARG A O 1
ATOM 1928 N N . LEU A 1 286 ? 49.986 77.889 6.394 1.00 28.98 292 LEU A N 1
ATOM 1929 C CA . LEU A 1 286 ? 48.576 77.897 6.767 1.00 29.90 292 LEU A CA 1
ATOM 1930 C C . LEU A 1 286 ? 47.705 77.360 5.639 1.00 31.44 292 LEU A C 1
ATOM 1931 O O . LEU A 1 286 ? 46.737 76.631 5.888 1.00 32.22 292 LEU A O 1
ATOM 1936 N N . ALA A 1 287 ? 48.035 77.704 4.391 1.00 32.23 293 ALA A N 1
ATOM 1937 C CA . ALA A 1 287 ? 47.272 77.193 3.257 1.00 34.66 293 ALA A CA 1
ATOM 1938 C C . ALA A 1 287 ? 47.415 75.681 3.134 1.00 35.73 293 ALA A C 1
ATOM 1939 O O . ALA A 1 287 ? 46.453 74.984 2.791 1.00 37.68 293 ALA A O 1
ATOM 1941 N N . GLN A 1 288 ? 48.609 75.152 3.414 1.00 35.10 294 GLN A N 1
ATOM 1942 C CA . GLN A 1 288 ? 48.794 73.704 3.420 1.00 36.63 294 GLN A CA 1
ATOM 1943 C C . GLN A 1 288 ? 48.182 73.065 4.661 1.00 36.77 294 GLN A C 1
ATOM 1944 O O . GLN A 1 288 ? 47.810 71.885 4.629 1.00 37.35 294 GLN A O 1
ATOM 1950 N N . ARG A 1 289 ? 48.080 73.814 5.762 1.00 36.23 295 ARG A N 1
ATOM 1951 C CA . ARG A 1 289 ? 47.407 73.289 6.946 1.00 37.15 295 ARG A CA 1
ATOM 1952 C C . ARG A 1 289 ? 45.915 73.120 6.689 1.00 39.44 295 ARG A C 1
ATOM 1953 O O . ARG A 1 289 ? 45.328 72.086 7.028 1.00 40.65 295 ARG A O 1
ATOM 1961 N N . LEU A 1 290 ? 45.283 74.128 6.086 1.00 40.38 296 LEU A N 1
ATOM 1962 C CA . LEU A 1 290 ? 43.877 74.017 5.723 1.00 43.23 296 LEU A CA 1
ATOM 1963 C C . LEU A 1 290 ? 43.648 73.057 4.564 1.00 46.26 296 LEU A C 1
ATOM 1964 O O . LEU A 1 290 ? 42.498 72.684 4.310 1.00 48.06 296 LEU A O 1
ATOM 1969 N N . ALA A 1 291 ? 44.707 72.657 3.856 1.00 47.74 297 ALA A N 1
ATOM 1970 C CA . ALA A 1 291 ? 44.572 71.600 2.860 1.00 51.79 297 ALA A CA 1
ATOM 1971 C C . ALA A 1 291 ? 44.418 70.236 3.518 1.00 55.75 297 ALA A C 1
ATOM 1972 O O . ALA A 1 291 ? 43.760 69.351 2.959 1.00 57.37 297 ALA A O 1
ATOM 1974 N N . SER A 1 292 ? 45.009 70.049 4.699 1.00 58.09 298 SER A N 1
ATOM 1975 C CA . SER A 1 292 ? 44.855 68.826 5.474 1.00 62.46 298 SER A CA 1
ATOM 1976 C C . SER A 1 292 ? 43.525 68.761 6.218 1.00 66.91 298 SER A C 1
ATOM 1977 O O . SER A 1 292 ? 43.388 67.962 7.152 1.00 66.66 298 SER A O 1
ATOM 1980 N N . GLU A 1 293 ? 42.553 69.590 5.831 1.00 71.79 299 GLU A N 1
ATOM 1981 C CA . GLU A 1 293 ? 41.219 69.505 6.415 1.00 74.84 299 GLU A CA 1
ATOM 1982 C C . GLU A 1 293 ? 40.498 68.252 5.937 1.00 77.04 299 GLU A C 1
ATOM 1983 O O . GLU A 1 293 ? 40.096 67.403 6.740 1.00 78.90 299 GLU A O 1
ATOM 1989 N N . ALA A 1 294 ? 40.327 68.119 4.625 1.00 77.65 300 ALA A N 1
ATOM 1990 C CA . ALA A 1 294 ? 39.657 66.962 4.048 1.00 79.89 300 ALA A CA 1
ATOM 1991 C C . ALA A 1 294 ? 40.637 66.113 3.245 1.00 80.18 300 ALA A C 1
ATOM 1992 O O . ALA A 1 294 ? 41.826 66.055 3.560 1.00 78.58 300 ALA A O 1
#